Protein AF-A0AAE4AKQ4-F1 (afdb_monomer_lite)

Foldseek 3Di:
DDPVVVVVVVVVVVVCVVVVVVCVVVVDDPVVVVVVVVVVVVVLVVVCVVDVDPPSVVVVVVVVVVVVVVVVVVVLVVVLVVVVPDPPPPAAEDDFQFAPDDQAFDDLVPDDDDDADDDALPDDVVQAQWAKFKDFQWLDQDLLPIATQKIKIFTGHSLHGHYMYIFGAQRVDARDPVSCVQQVDHNVRHVPTHHLRRRLVVVCVVRPQGAYFAAVCVRVVSNCRRSRNDPCVNVPHHYHHLLVLCVVLWFAAQDWDQDPVVRDTDTDPDGTLFPHSDLQRLCVSSVPDDCPNPNHRHVRSSSRSNSVVVSSVSNND

InterPro domains:
  IPR006054 DNA polymerase III epsilon subunit, exonuclease domain [TIGR00573] (130-224)
  IPR012337 Ribonuclease H-like superfamily [SSF53098] (130-313)
  IPR013520 Ribonuclease H-like domain [PF00929] (132-305)
  IPR013520 Ribonuclease H-like domain [SM00479] (130-317)
  IPR036397 Ribonuclease H superfamily [G3DSA:3.30.420.10] (125-316)

Structure (mmCIF, N/CA/C/O backbone):
data_AF-A0AAE4AKQ4-F1
#
_entry.id   AF-A0AAE4AKQ4-F1
#
loop_
_atom_site.group_PDB
_atom_site.id
_atom_site.type_symbol
_atom_site.label_atom_id
_atom_site.label_alt_id
_atom_site.label_comp_id
_atom_site.label_asym_id
_atom_site.label_entity_id
_atom_site.label_seq_id
_atom_site.pdbx_PDB_ins_code
_atom_site.Cartn_x
_atom_site.Cartn_y
_atom_site.Cartn_z
_atom_site.occupancy
_atom_site.B_iso_or_equiv
_atom_site.auth_seq_id
_atom_site.auth_comp_id
_atom_site.auth_asym_id
_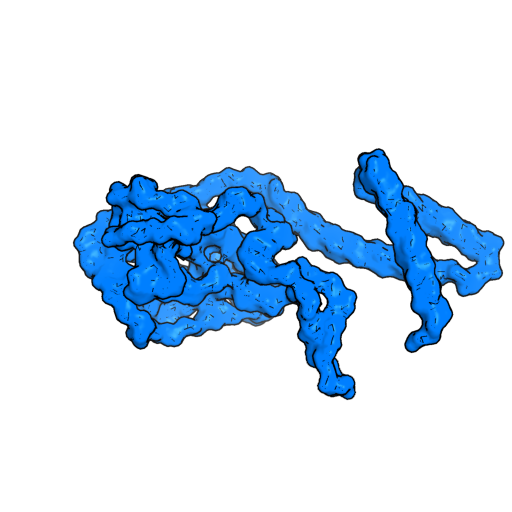atom_site.auth_atom_id
_atom_site.pdbx_PDB_model_num
ATOM 1 N N . MET A 1 1 ? 36.963 5.085 -31.137 1.00 46.88 1 MET A N 1
ATOM 2 C CA . MET A 1 1 ? 36.218 5.199 -32.415 1.00 46.88 1 MET A CA 1
ATOM 3 C C . MET A 1 1 ? 36.710 6.429 -33.165 1.00 46.88 1 MET A C 1
ATOM 5 O O . MET A 1 1 ? 36.916 7.455 -32.533 1.00 46.88 1 MET A O 1
ATOM 9 N N . THR A 1 2 ? 36.973 6.337 -34.470 1.00 42.62 2 THR A N 1
ATOM 10 C CA . THR A 1 2 ? 37.571 7.435 -35.255 1.00 42.62 2 THR A CA 1
ATOM 11 C C . THR A 1 2 ? 36.589 8.600 -35.446 1.00 42.62 2 THR A C 1
ATOM 13 O O . THR A 1 2 ? 35.390 8.376 -35.614 1.00 42.62 2 THR A O 1
ATOM 16 N N . SER A 1 3 ? 37.083 9.847 -35.444 1.00 46.03 3 SER A N 1
ATOM 17 C CA . SER A 1 3 ? 36.275 11.084 -35.564 1.00 46.03 3 SER A CA 1
ATOM 18 C C . SER A 1 3 ? 35.313 11.075 -36.761 1.00 46.03 3 SER A C 1
ATOM 20 O O . SER A 1 3 ? 34.182 11.543 -36.668 1.00 46.03 3 SER A O 1
ATOM 22 N N . ARG A 1 4 ? 35.719 10.410 -37.846 1.00 41.91 4 ARG A N 1
ATOM 23 C CA . ARG A 1 4 ? 34.935 10.179 -39.068 1.00 41.91 4 ARG A CA 1
ATOM 24 C C . ARG A 1 4 ? 33.653 9.359 -38.878 1.00 41.91 4 ARG A C 1
ATOM 26 O O . ARG A 1 4 ? 32.744 9.457 -39.700 1.00 41.91 4 ARG A O 1
ATOM 33 N N . PHE A 1 5 ? 33.587 8.506 -37.855 1.00 41.91 5 PHE A N 1
ATOM 34 C CA . PHE A 1 5 ? 32.396 7.706 -37.552 1.00 41.91 5 PHE A CA 1
ATOM 35 C C . PHE A 1 5 ? 31.361 8.529 -36.775 1.00 41.91 5 PHE A C 1
ATOM 37 O O . PHE A 1 5 ? 30.169 8.451 -37.065 1.00 41.91 5 PHE A O 1
ATOM 44 N N . LYS A 1 6 ? 31.835 9.391 -35.866 1.00 44.97 6 LYS A N 1
ATOM 45 C CA . LYS A 1 6 ? 31.004 10.316 -35.086 1.00 44.97 6 LYS A CA 1
ATOM 46 C C . LYS A 1 6 ? 30.339 11.370 -35.979 1.00 44.97 6 LYS A C 1
ATOM 48 O O . LYS A 1 6 ? 29.127 11.524 -35.925 1.00 44.97 6 LYS A O 1
ATOM 53 N N . GLU A 1 7 ? 31.086 11.964 -36.913 1.00 48.53 7 GLU A N 1
ATOM 54 C CA . GLU A 1 7 ? 30.532 12.907 -37.903 1.00 48.53 7 GLU A CA 1
ATOM 55 C C . GLU A 1 7 ? 29.444 12.282 -38.792 1.00 48.53 7 GLU A C 1
ATOM 57 O O . GLU A 1 7 ? 28.453 12.932 -39.123 1.00 48.53 7 GLU A O 1
ATOM 62 N N . LYS A 1 8 ? 29.590 11.000 -39.160 1.00 44.22 8 LYS A N 1
ATOM 63 C CA . LYS A 1 8 ? 28.566 10.280 -39.933 1.00 44.22 8 LYS A CA 1
ATOM 64 C C . LYS A 1 8 ? 27.309 9.994 -39.114 1.00 44.22 8 LYS A C 1
ATOM 66 O O . LYS A 1 8 ? 26.214 10.106 -39.660 1.00 44.22 8 LYS A O 1
ATOM 71 N N . LEU A 1 9 ? 27.452 9.637 -37.839 1.00 45.16 9 LEU A N 1
ATOM 72 C CA . LEU A 1 9 ? 26.318 9.413 -36.940 1.00 45.16 9 LEU A CA 1
ATOM 73 C C . LEU A 1 9 ? 25.566 10.714 -36.643 1.00 45.16 9 LEU A C 1
ATOM 75 O O . LEU A 1 9 ? 24.341 10.725 -36.725 1.00 45.16 9 LEU A O 1
ATOM 79 N N . ASP A 1 10 ? 26.276 11.818 -36.406 1.00 50.12 10 ASP A N 1
ATOM 80 C CA . ASP A 1 10 ? 25.663 13.131 -36.181 1.00 50.12 10 ASP A CA 1
ATOM 81 C C . ASP A 1 10 ? 24.953 13.656 -37.437 1.00 50.12 10 ASP A C 1
ATOM 83 O O . ASP A 1 10 ? 23.860 14.219 -37.347 1.00 50.12 10 ASP A O 1
ATOM 87 N N . PHE A 1 11 ? 25.512 13.408 -38.627 1.00 53.72 11 PHE A N 1
ATOM 88 C CA . PHE A 1 11 ? 24.850 13.718 -39.896 1.00 53.72 11 PHE A CA 1
ATOM 89 C C . PHE A 1 11 ? 23.553 12.917 -40.083 1.00 53.72 11 PHE A C 1
ATOM 91 O O . PHE A 1 11 ? 22.523 13.495 -40.430 1.00 53.72 11 PHE A O 1
ATOM 98 N N . ILE A 1 12 ? 23.576 11.606 -39.811 1.00 48.12 12 ILE A N 1
ATOM 99 C CA . ILE A 1 12 ? 22.386 10.744 -39.899 1.00 48.12 12 ILE A CA 1
ATOM 100 C C . ILE A 1 12 ? 21.340 11.171 -38.863 1.00 48.12 12 ILE A C 1
ATOM 102 O O . ILE A 1 12 ? 20.171 11.317 -39.209 1.00 48.12 12 ILE A O 1
ATOM 106 N N . ARG A 1 13 ? 21.751 11.455 -37.621 1.00 47.50 13 ARG A N 1
ATOM 107 C CA . ARG A 1 13 ? 20.859 11.912 -36.548 1.00 47.50 13 ARG A CA 1
ATOM 108 C C . ARG A 1 13 ? 20.178 13.233 -36.904 1.00 47.50 13 ARG A C 1
ATOM 110 O O . ARG A 1 13 ? 18.959 13.335 -36.800 1.00 47.50 13 ARG A O 1
ATOM 117 N N . ASN A 1 14 ? 20.937 14.219 -37.383 1.00 49.31 14 ASN A N 1
ATOM 118 C CA . ASN A 1 14 ? 20.398 15.524 -37.776 1.00 49.31 14 ASN A CA 1
ATOM 119 C C . ASN A 1 14 ? 19.513 15.436 -39.030 1.00 49.31 14 ASN A C 1
ATOM 121 O O . ASN A 1 14 ? 18.509 16.144 -39.120 1.00 49.31 14 ASN A O 1
ATOM 125 N N . ALA A 1 15 ? 19.834 14.542 -39.971 1.00 49.91 15 ALA A N 1
ATOM 126 C CA . ALA A 1 15 ? 18.969 14.250 -41.108 1.00 49.91 15 ALA A CA 1
ATOM 127 C C . ALA A 1 15 ? 17.649 13.612 -40.647 1.00 49.91 15 ALA A C 1
ATOM 129 O O . ALA A 1 15 ? 16.587 14.089 -41.035 1.00 49.91 15 ALA A O 1
ATOM 130 N N . CYS A 1 16 ? 17.684 12.611 -39.763 1.00 46.97 16 CYS A N 1
ATOM 131 C CA . CYS A 1 16 ? 16.478 12.012 -39.194 1.00 46.97 16 CYS A CA 1
ATOM 132 C C . CYS A 1 16 ? 15.632 13.061 -38.454 1.00 46.97 16 CYS A C 1
ATOM 134 O O . CYS A 1 16 ? 14.465 13.235 -38.781 1.00 46.97 16 CYS A O 1
ATOM 136 N N . VAL A 1 17 ? 16.201 13.863 -37.554 1.00 48.53 17 VAL A N 1
ATOM 137 C CA . VAL A 1 17 ? 15.436 14.918 -36.858 1.00 48.53 17 VAL A CA 1
ATOM 138 C C . VAL A 1 17 ? 14.771 15.891 -37.846 1.00 48.53 17 VAL A C 1
ATOM 140 O O . VAL A 1 17 ? 13.616 16.262 -37.656 1.00 48.53 17 VAL A O 1
ATOM 143 N N . LYS A 1 18 ? 15.444 16.248 -38.948 1.00 47.22 18 LYS A N 1
ATOM 144 C CA . LYS A 1 18 ? 14.893 17.134 -39.987 1.00 47.22 18 LYS A CA 1
ATOM 145 C C . LYS A 1 18 ? 13.796 16.474 -40.839 1.00 47.22 18 LYS A C 1
ATOM 147 O O . LYS A 1 18 ? 12.822 17.142 -41.174 1.00 47.22 18 LYS A O 1
ATOM 152 N N . TYR A 1 19 ? 13.923 15.188 -41.171 1.00 49.53 19 TYR A N 1
ATOM 153 C CA . TYR A 1 19 ? 12.945 14.448 -41.986 1.00 49.53 19 TYR A CA 1
ATOM 154 C C . TYR A 1 19 ? 11.738 13.928 -41.190 1.00 49.53 19 TYR A C 1
ATOM 156 O O . TYR A 1 19 ? 10.689 13.689 -41.781 1.00 49.53 19 TYR A O 1
ATOM 164 N N . PHE A 1 20 ? 11.854 13.781 -39.867 1.00 50.22 20 PHE A N 1
ATOM 165 C CA . PHE A 1 20 ? 10.773 13.305 -38.996 1.00 50.22 20 PHE A CA 1
ATOM 166 C C . PHE A 1 20 ? 9.931 14.432 -38.374 1.00 50.22 20 PHE A C 1
ATOM 168 O O . PHE A 1 20 ? 8.829 14.162 -37.904 1.00 50.22 20 PHE A O 1
ATOM 175 N N . LYS A 1 21 ? 10.389 15.693 -38.414 1.00 48.12 21 LYS A N 1
ATOM 176 C CA . LYS A 1 21 ? 9.618 16.835 -37.891 1.00 48.12 21 LYS A CA 1
ATOM 177 C C . LYS A 1 21 ? 8.428 17.214 -38.788 1.00 48.12 21 LYS A C 1
ATOM 179 O O . LYS A 1 21 ? 7.326 17.422 -38.298 1.00 48.12 21 LYS A O 1
ATOM 184 N N . ALA A 1 22 ? 8.620 17.200 -40.109 1.00 46.66 22 ALA A N 1
ATOM 185 C CA . ALA A 1 22 ? 7.595 17.601 -41.079 1.00 46.66 22 ALA A CA 1
ATOM 186 C C . ALA A 1 22 ? 6.365 16.657 -41.185 1.00 46.66 22 ALA A C 1
ATOM 188 O O . ALA A 1 22 ? 5.257 17.164 -41.336 1.00 46.66 22 ALA A O 1
ATOM 189 N N . PRO A 1 23 ? 6.485 15.314 -41.092 1.00 48.34 23 PRO A N 1
ATOM 190 C CA . PRO A 1 23 ? 5.330 14.410 -41.188 1.00 48.34 23 PRO A CA 1
ATOM 191 C C . PRO A 1 23 ? 4.422 14.427 -39.952 1.00 48.34 23 PRO A C 1
ATOM 193 O O . PRO A 1 23 ? 3.213 14.244 -40.078 1.00 48.34 23 PRO A O 1
ATOM 196 N N . ILE A 1 24 ? 5.006 14.646 -38.768 1.00 49.16 24 ILE A N 1
ATOM 197 C CA . ILE A 1 24 ? 4.281 14.717 -37.491 1.00 49.16 24 ILE A CA 1
ATOM 198 C C . ILE A 1 24 ? 3.483 16.026 -37.416 1.00 49.16 24 ILE A C 1
ATOM 200 O O . ILE A 1 24 ? 2.311 16.009 -37.050 1.00 49.16 24 ILE A O 1
ATOM 204 N N . GLU A 1 25 ? 4.072 17.142 -37.857 1.00 47.91 25 GLU A N 1
ATOM 205 C CA . GLU A 1 25 ? 3.381 18.436 -37.978 1.00 47.91 25 GLU A CA 1
ATOM 206 C C . GLU A 1 25 ? 2.292 18.430 -39.078 1.00 47.91 25 GLU A C 1
ATOM 208 O O . GLU A 1 25 ? 1.359 19.227 -39.025 1.00 47.91 25 GLU A O 1
ATOM 213 N N . ALA A 1 26 ? 2.356 17.494 -40.036 1.00 50.22 26 ALA A N 1
ATOM 214 C CA . ALA A 1 26 ? 1.380 17.321 -41.119 1.00 50.22 26 ALA A CA 1
ATOM 215 C C . ALA A 1 26 ? 0.218 16.349 -40.798 1.00 50.22 26 ALA A C 1
ATOM 217 O O . ALA A 1 26 ? -0.585 16.050 -41.683 1.00 50.22 26 ALA A O 1
ATOM 218 N N . GLY A 1 27 ? 0.116 15.835 -39.565 1.00 53.94 27 GLY A N 1
ATOM 219 C CA . GLY A 1 27 ? -1.011 14.997 -39.124 1.00 53.94 27 GLY A CA 1
ATOM 220 C C . GLY A 1 27 ? -1.048 13.579 -39.711 1.00 53.94 27 GLY A C 1
ATOM 221 O O . GLY A 1 27 ? -2.097 12.933 -39.700 1.00 53.94 27 GLY A O 1
ATOM 222 N N . LEU A 1 28 ? 0.075 13.076 -40.235 1.00 59.78 28 LEU A N 1
ATOM 223 C CA . LEU A 1 28 ? 0.156 11.723 -40.789 1.00 59.78 28 LEU A CA 1
ATOM 224 C C . LEU A 1 28 ? 0.119 10.670 -39.676 1.00 59.78 28 LEU A C 1
ATOM 226 O O . LEU A 1 28 ? 0.841 10.750 -38.682 1.00 59.78 28 LEU A O 1
ATOM 230 N N . SER A 1 29 ? -0.691 9.632 -39.875 1.00 60.09 29 SER A N 1
ATOM 231 C CA . SER A 1 29 ? -0.744 8.491 -38.962 1.00 60.09 29 SER A CA 1
ATOM 232 C C . SER A 1 29 ? 0.568 7.697 -38.981 1.00 60.09 29 SER A C 1
ATOM 234 O O . SER A 1 29 ? 1.271 7.625 -39.994 1.00 60.09 29 SER A O 1
ATOM 236 N N . ILE A 1 30 ? 0.866 7.015 -37.873 1.00 52.88 30 ILE A N 1
ATOM 237 C CA . ILE A 1 30 ? 2.051 6.151 -37.726 1.00 52.88 30 ILE A CA 1
ATOM 238 C C . ILE A 1 30 ? 2.186 5.136 -38.875 1.00 52.88 30 ILE A C 1
ATOM 240 O O . ILE A 1 30 ? 3.293 4.867 -39.338 1.00 52.88 30 ILE A O 1
ATOM 244 N N . TRP A 1 31 ? 1.071 4.621 -39.397 1.00 49.22 31 TRP A N 1
ATOM 245 C CA . TRP A 1 31 ? 1.061 3.671 -40.512 1.00 49.22 31 TRP A CA 1
ATOM 246 C C . TRP A 1 31 ? 1.489 4.296 -41.843 1.00 49.22 31 TRP A C 1
ATOM 248 O O . TRP A 1 31 ? 2.169 3.644 -42.638 1.00 49.22 31 TRP A O 1
ATOM 258 N N . GLN A 1 32 ? 1.156 5.567 -42.074 1.00 56.59 32 GLN A N 1
ATOM 259 C CA . GLN A 1 32 ? 1.600 6.304 -43.259 1.00 56.59 32 GLN A CA 1
ATOM 260 C C . GLN A 1 32 ? 3.098 6.609 -43.180 1.00 56.59 32 GLN A C 1
ATOM 262 O O . GLN A 1 32 ? 3.811 6.417 -44.163 1.00 56.59 32 GLN A O 1
ATOM 267 N N . ILE A 1 33 ? 3.598 6.981 -41.998 1.00 61.12 33 ILE A N 1
ATOM 268 C CA . ILE A 1 33 ? 5.031 7.215 -41.768 1.00 61.12 33 ILE A CA 1
ATOM 269 C C . ILE A 1 33 ? 5.829 5.921 -41.992 1.00 61.12 33 ILE A C 1
ATOM 271 O O . ILE A 1 33 ? 6.822 5.925 -42.718 1.00 61.12 33 ILE A O 1
ATOM 275 N N . LEU A 1 34 ? 5.367 4.793 -41.446 1.00 58.94 34 LEU A N 1
ATOM 276 C CA . LEU A 1 34 ? 6.005 3.487 -41.646 1.00 58.94 34 LEU A CA 1
ATOM 277 C C . LEU A 1 34 ? 5.978 3.034 -43.114 1.00 58.94 34 LEU A C 1
ATOM 279 O O . LEU A 1 34 ? 6.961 2.472 -43.593 1.00 58.94 34 LEU A O 1
ATOM 283 N N . SER A 1 35 ? 4.897 3.322 -43.845 1.00 62.09 35 SER A N 1
ATOM 284 C CA . SER A 1 35 ? 4.785 3.002 -45.276 1.00 62.09 35 SER A CA 1
ATOM 285 C C . SER A 1 35 ? 5.757 3.824 -46.127 1.00 62.09 35 SER A C 1
ATOM 287 O O . SER A 1 35 ? 6.401 3.280 -47.021 1.00 62.09 35 SER A O 1
ATOM 289 N N . ILE A 1 36 ? 5.929 5.114 -45.814 1.00 65.25 36 ILE A N 1
ATOM 290 C CA . ILE A 1 36 ? 6.908 5.988 -46.478 1.00 65.25 36 ILE A CA 1
ATOM 291 C C . ILE A 1 36 ? 8.336 5.509 -46.194 1.00 65.25 36 ILE A C 1
ATOM 293 O O . ILE A 1 36 ? 9.148 5.416 -47.112 1.00 65.25 36 ILE A O 1
ATOM 297 N N . LEU A 1 37 ? 8.643 5.146 -44.945 1.00 68.06 37 LEU A N 1
ATOM 298 C CA . LEU A 1 37 ? 9.959 4.620 -44.570 1.00 68.06 37 LEU A CA 1
ATOM 299 C C . LEU A 1 37 ? 10.270 3.291 -45.268 1.00 68.06 37 LEU A C 1
ATOM 301 O O . LEU A 1 37 ? 11.397 3.085 -45.716 1.00 68.06 37 LEU A O 1
ATOM 305 N N . PHE A 1 38 ? 9.276 2.414 -45.415 1.00 66.62 38 PHE A N 1
ATOM 306 C CA . PHE A 1 38 ? 9.416 1.170 -46.169 1.00 66.62 38 PHE A CA 1
ATOM 307 C C . PHE A 1 38 ? 9.646 1.429 -47.666 1.00 66.62 38 PHE A C 1
ATOM 309 O O . PHE A 1 38 ? 10.512 0.804 -48.281 1.00 66.62 38 PHE A O 1
ATOM 316 N N . LEU A 1 39 ? 8.938 2.399 -48.253 1.00 63.34 39 LEU A N 1
ATOM 317 C CA . LEU A 1 39 ? 9.131 2.798 -49.649 1.00 63.34 39 LEU A CA 1
ATOM 318 C C . LEU A 1 39 ? 10.533 3.388 -49.886 1.00 63.34 39 LEU A C 1
ATOM 320 O O . LEU A 1 39 ? 11.200 3.056 -50.860 1.00 63.34 39 LEU A O 1
ATOM 324 N N . LEU A 1 40 ? 11.024 4.218 -48.963 1.00 67.00 40 LEU A N 1
ATOM 325 C CA . LEU A 1 40 ? 12.372 4.788 -49.034 1.00 67.00 40 LEU A CA 1
ATOM 326 C C . LEU A 1 40 ? 13.460 3.721 -48.850 1.00 67.00 40 LEU A C 1
ATOM 328 O O . LEU A 1 40 ? 14.472 3.752 -49.549 1.00 67.00 40 LEU A O 1
ATOM 332 N N . ALA A 1 41 ? 13.246 2.749 -47.958 1.00 61.34 41 ALA A N 1
ATOM 333 C CA . ALA A 1 41 ? 14.162 1.627 -47.764 1.00 61.34 41 ALA A CA 1
ATOM 334 C C . ALA A 1 41 ? 14.223 0.713 -49.000 1.00 61.34 41 ALA A C 1
ATOM 336 O O . ALA A 1 41 ? 15.308 0.292 -49.403 1.00 61.34 41 ALA A O 1
ATOM 337 N N . THR A 1 42 ? 13.080 0.448 -49.638 1.00 62.12 42 THR A N 1
ATOM 338 C CA . THR A 1 42 ? 13.012 -0.357 -50.869 1.00 62.12 42 THR A CA 1
ATOM 339 C C . THR A 1 42 ? 13.627 0.374 -52.063 1.00 62.12 42 THR A C 1
ATOM 341 O O . THR A 1 42 ? 14.434 -0.221 -52.773 1.00 62.12 42 THR A O 1
ATOM 344 N N . LEU A 1 43 ? 13.371 1.675 -52.234 1.00 58.06 43 LEU A N 1
ATOM 345 C CA . LEU A 1 43 ? 14.042 2.512 -53.239 1.00 58.06 43 LEU A CA 1
ATOM 346 C C . LEU A 1 43 ? 15.562 2.570 -53.021 1.00 58.06 43 LEU A C 1
ATOM 348 O O . LEU A 1 43 ? 16.327 2.437 -53.973 1.00 58.06 43 LEU A O 1
ATOM 352 N N . SER A 1 44 ? 16.016 2.694 -51.769 1.00 60.28 44 SER A N 1
ATOM 353 C CA . SER A 1 44 ? 17.443 2.645 -51.428 1.00 60.28 44 SER A CA 1
ATOM 354 C C . SER A 1 44 ? 18.075 1.291 -51.759 1.00 60.28 44 SER A C 1
ATOM 356 O O . SER A 1 44 ? 19.226 1.257 -52.192 1.00 60.28 44 SER A O 1
ATOM 358 N N . ALA A 1 45 ? 17.358 0.184 -51.548 1.00 54.56 45 ALA A N 1
ATOM 359 C CA . ALA A 1 45 ? 17.834 -1.161 -51.866 1.00 54.56 45 ALA A CA 1
ATOM 360 C C . ALA A 1 45 ? 17.896 -1.411 -53.383 1.00 54.56 45 ALA A C 1
ATOM 362 O O . ALA A 1 45 ? 18.857 -2.007 -53.862 1.00 54.56 45 ALA A O 1
ATOM 363 N N . ILE A 1 46 ? 16.926 -0.896 -54.146 1.00 56.69 46 ILE A N 1
ATOM 364 C CA . ILE A 1 46 ? 16.931 -0.946 -55.617 1.00 56.69 46 ILE A CA 1
ATOM 365 C C . ILE A 1 46 ? 18.115 -0.141 -56.169 1.00 56.69 46 ILE A C 1
ATOM 367 O O . ILE A 1 46 ? 18.874 -0.659 -56.986 1.00 56.69 46 ILE A O 1
ATOM 371 N N . CYS A 1 47 ? 18.346 1.075 -55.661 1.00 49.69 47 CYS A N 1
ATOM 372 C CA . CYS A 1 47 ? 19.513 1.882 -56.031 1.00 49.69 47 CYS A CA 1
ATOM 373 C C . CYS A 1 47 ? 20.840 1.175 -55.702 1.00 49.69 47 CYS A C 1
ATOM 375 O O . CYS A 1 47 ? 21.777 1.244 -56.498 1.00 49.69 47 CYS A O 1
ATOM 377 N N . ALA A 1 48 ? 20.910 0.457 -54.573 1.00 52.06 48 ALA A N 1
ATOM 378 C CA . ALA A 1 48 ? 22.081 -0.332 -54.182 1.00 52.06 48 ALA A CA 1
ATOM 379 C C . ALA A 1 48 ? 22.377 -1.497 -55.128 1.00 52.06 48 ALA A C 1
ATOM 381 O O . ALA A 1 48 ? 23.535 -1.846 -55.326 1.00 52.06 48 ALA A O 1
ATOM 382 N N . TRP A 1 49 ? 21.334 -2.094 -55.706 1.00 46.03 49 TRP A N 1
ATOM 383 C CA . TRP A 1 49 ? 21.463 -3.212 -56.635 1.00 46.03 49 TRP A CA 1
ATOM 384 C C . TRP A 1 49 ? 21.900 -2.756 -58.035 1.00 46.03 49 TRP A C 1
ATOM 386 O O . TRP A 1 49 ? 22.572 -3.493 -58.748 1.00 46.03 49 TRP A O 1
ATOM 396 N N . THR A 1 50 ? 21.569 -1.517 -58.412 1.00 50.84 50 THR A N 1
ATOM 397 C CA . THR A 1 50 ? 21.950 -0.926 -59.708 1.00 50.84 50 THR A CA 1
ATOM 398 C C . THR A 1 50 ? 23.320 -0.242 -59.724 1.00 50.84 50 THR A C 1
ATOM 400 O O . THR A 1 50 ? 23.886 -0.055 -60.797 1.00 50.84 50 THR A O 1
ATOM 403 N N . PHE A 1 51 ? 23.867 0.135 -58.564 1.00 47.56 51 PHE A N 1
ATOM 404 C CA . PHE A 1 51 ? 25.165 0.804 -58.449 1.00 47.56 51 PHE A CA 1
ATOM 405 C C . PHE A 1 51 ? 26.061 0.038 -57.481 1.00 47.56 51 PHE A C 1
ATOM 407 O O . PHE A 1 51 ? 25.954 0.197 -56.265 1.00 47.56 51 PHE A O 1
ATOM 414 N N . ASP A 1 52 ? 26.971 -0.759 -58.038 1.00 49.94 52 ASP A N 1
ATOM 415 C CA . ASP A 1 52 ? 27.978 -1.522 -57.304 1.00 49.94 52 ASP A CA 1
ATOM 416 C C . ASP A 1 52 ? 28.866 -0.576 -56.479 1.00 49.94 52 ASP A C 1
ATOM 418 O O . ASP A 1 52 ? 29.813 0.045 -56.966 1.00 49.94 52 ASP A O 1
ATOM 422 N N . SER A 1 53 ? 28.477 -0.337 -55.227 1.00 46.12 53 SER A N 1
ATOM 423 C CA . SER A 1 53 ? 29.202 0.562 -54.342 1.00 46.12 53 SER A CA 1
ATOM 424 C C . SER A 1 53 ? 28.958 0.233 -52.870 1.00 46.12 53 SER A C 1
ATOM 426 O O . SER A 1 53 ? 27.850 0.288 -52.339 1.00 46.12 53 SER A O 1
ATOM 428 N N . LEU A 1 54 ? 30.072 -0.054 -52.193 1.00 47.06 54 LEU A N 1
ATOM 429 C CA . LEU A 1 54 ? 30.279 -0.409 -50.782 1.00 47.06 54 LEU A CA 1
ATOM 430 C C . LEU A 1 54 ? 29.723 0.583 -49.719 1.00 47.06 54 LEU A C 1
ATOM 432 O O . LEU A 1 54 ? 30.207 0.614 -48.587 1.00 47.06 54 LEU A O 1
ATOM 436 N N . ARG A 1 55 ? 28.744 1.442 -50.028 1.00 49.91 55 ARG A N 1
ATOM 437 C CA . ARG A 1 55 ? 28.327 2.561 -49.156 1.00 49.91 55 ARG A CA 1
ATOM 438 C C . ARG A 1 55 ? 26.915 2.477 -48.567 1.00 49.91 55 ARG A C 1
ATOM 440 O O . ARG A 1 55 ? 26.568 3.371 -47.799 1.00 49.91 55 ARG A O 1
ATOM 447 N N . ILE A 1 56 ? 26.134 1.428 -48.844 1.00 47.25 56 ILE A N 1
ATOM 448 C CA . ILE A 1 56 ? 24.709 1.362 -48.435 1.00 47.25 56 ILE A CA 1
ATOM 449 C C . ILE A 1 56 ? 24.453 0.467 -47.203 1.00 47.25 56 ILE A C 1
ATOM 451 O O . ILE A 1 56 ? 23.495 0.700 -46.467 1.00 47.25 56 ILE A O 1
ATOM 455 N N . ALA A 1 57 ? 25.386 -0.430 -46.857 1.00 46.16 57 ALA A N 1
ATOM 456 C CA . ALA A 1 57 ? 25.336 -1.244 -45.635 1.00 46.16 57 ALA A CA 1
ATOM 457 C C . ALA A 1 57 ? 25.023 -0.483 -44.313 1.00 46.16 57 ALA A C 1
ATOM 459 O O . ALA A 1 57 ? 24.252 -1.018 -43.508 1.00 46.16 57 ALA A O 1
ATOM 460 N N . PRO A 1 58 ? 25.534 0.746 -44.051 1.00 52.31 58 PRO A N 1
ATOM 461 C CA . PRO A 1 58 ? 25.272 1.426 -42.778 1.00 52.31 58 PRO A CA 1
ATOM 462 C C . PRO A 1 58 ? 23.839 1.960 -42.640 1.00 52.31 58 PRO A C 1
ATOM 464 O O . PRO A 1 58 ? 23.361 2.104 -41.519 1.00 52.31 58 PRO A O 1
ATOM 467 N N . ILE A 1 59 ? 23.134 2.223 -43.746 1.00 50.56 59 ILE A N 1
ATOM 468 C CA . ILE A 1 59 ? 21.760 2.752 -43.709 1.00 50.56 59 ILE A CA 1
ATOM 469 C C . ILE A 1 59 ? 20.780 1.630 -43.367 1.00 50.56 59 ILE A C 1
ATOM 471 O O . ILE A 1 59 ? 19.928 1.801 -42.503 1.00 50.56 59 ILE A O 1
ATOM 475 N N . SER A 1 60 ? 20.948 0.452 -43.967 1.00 50.56 60 SER A N 1
ATOM 476 C CA . SER A 1 60 ? 20.160 -0.742 -43.642 1.00 50.56 60 SER A CA 1
ATOM 477 C C . SER A 1 60 ? 20.330 -1.184 -42.185 1.00 50.56 60 SER A C 1
ATOM 479 O O . SER A 1 60 ? 19.345 -1.561 -41.555 1.00 50.56 60 SER A O 1
ATOM 481 N N . LEU A 1 61 ? 21.538 -1.076 -41.617 1.00 50.62 61 LEU A N 1
ATOM 482 C CA . LEU A 1 61 ? 21.777 -1.372 -40.200 1.00 50.62 61 LEU A CA 1
ATOM 483 C C . LEU A 1 61 ? 21.167 -0.303 -39.280 1.00 50.62 61 LEU A C 1
ATOM 485 O O . LEU A 1 61 ? 20.530 -0.650 -38.292 1.00 50.62 61 LEU A O 1
ATOM 489 N N . ALA A 1 62 ? 21.294 0.984 -39.621 1.00 54.47 62 ALA A N 1
ATOM 490 C CA . ALA A 1 62 ? 20.674 2.070 -38.862 1.00 54.47 62 ALA A CA 1
ATOM 491 C C . ALA A 1 62 ? 19.137 1.991 -38.888 1.00 54.47 62 ALA A C 1
ATOM 493 O O . ALA A 1 62 ? 18.496 2.176 -37.858 1.00 54.47 62 ALA A O 1
ATOM 494 N N . ILE A 1 63 ? 18.546 1.645 -40.036 1.00 54.91 63 ILE A N 1
ATOM 495 C CA . ILE A 1 63 ? 17.108 1.392 -40.167 1.00 54.91 63 ILE A CA 1
ATOM 496 C C . ILE A 1 63 ? 16.721 0.138 -39.384 1.00 54.91 63 ILE A C 1
ATOM 498 O O . ILE A 1 63 ? 15.716 0.169 -38.693 1.00 54.91 63 ILE A O 1
ATOM 502 N N . ALA A 1 64 ? 17.507 -0.941 -39.413 1.00 51.59 64 ALA A N 1
ATOM 503 C CA . ALA A 1 64 ? 17.223 -2.137 -38.621 1.00 51.59 64 ALA A CA 1
ATOM 504 C C . ALA A 1 64 ? 17.290 -1.870 -37.108 1.00 51.59 64 ALA A C 1
ATOM 506 O O . ALA A 1 64 ? 16.427 -2.353 -36.385 1.00 51.59 64 ALA A O 1
ATOM 507 N N . ILE A 1 65 ? 18.250 -1.069 -36.634 1.00 53.50 65 ILE A N 1
ATOM 508 C CA . ILE A 1 65 ? 18.360 -0.651 -35.226 1.00 53.50 65 ILE A CA 1
ATOM 509 C C . ILE A 1 65 ? 17.197 0.270 -34.849 1.00 53.50 65 ILE A C 1
ATOM 511 O O . ILE A 1 65 ? 16.561 0.052 -33.822 1.00 53.50 65 ILE A O 1
ATOM 515 N N . ALA A 1 66 ? 16.855 1.246 -35.696 1.00 53.06 66 ALA A N 1
ATOM 516 C CA . ALA A 1 66 ? 15.709 2.124 -35.474 1.00 53.06 66 ALA A CA 1
ATOM 517 C C . ALA A 1 66 ? 14.390 1.336 -35.476 1.00 53.06 66 ALA A C 1
ATOM 519 O O . ALA A 1 66 ? 13.568 1.506 -34.583 1.00 53.06 66 ALA A O 1
ATOM 520 N N . LEU A 1 67 ? 14.202 0.413 -36.423 1.00 46.59 67 LEU A N 1
ATOM 521 C CA . LEU A 1 67 ? 13.046 -0.478 -36.483 1.00 46.59 67 LEU A CA 1
ATOM 522 C C . LEU A 1 67 ? 13.031 -1.467 -35.315 1.00 46.59 67 LEU A C 1
ATOM 524 O O . LEU A 1 67 ? 11.950 -1.787 -34.838 1.00 46.59 67 LEU A O 1
ATOM 528 N N . TRP A 1 68 ? 14.182 -1.931 -34.822 1.00 44.78 68 TRP A N 1
ATOM 529 C CA . TRP A 1 68 ? 14.278 -2.779 -33.631 1.00 44.78 68 TRP A CA 1
ATOM 530 C C . TRP A 1 68 ? 13.931 -2.002 -32.357 1.00 44.78 68 TRP A C 1
ATOM 532 O O . TRP A 1 68 ? 13.124 -2.490 -31.572 1.00 44.78 68 TRP A O 1
ATOM 542 N N . GLY A 1 69 ? 14.421 -0.769 -32.199 1.00 43.56 69 GLY A N 1
ATOM 543 C CA . GLY A 1 69 ? 14.037 0.137 -31.111 1.00 43.56 69 GLY A CA 1
ATOM 544 C C . GLY A 1 69 ? 12.546 0.487 -31.147 1.00 43.56 69 GLY A C 1
ATOM 545 O O . GLY A 1 69 ? 11.850 0.362 -30.141 1.00 43.56 69 GLY A O 1
ATOM 546 N N . ILE A 1 70 ? 12.010 0.798 -32.333 1.00 47.75 70 ILE A N 1
ATOM 547 C CA . ILE A 1 70 ? 10.576 1.039 -32.555 1.00 47.75 70 ILE A CA 1
ATOM 548 C C . ILE A 1 70 ? 9.758 -0.236 -32.297 1.00 47.75 70 ILE A C 1
ATOM 550 O O . ILE A 1 70 ? 8.681 -0.158 -31.718 1.00 47.75 70 ILE A O 1
ATOM 554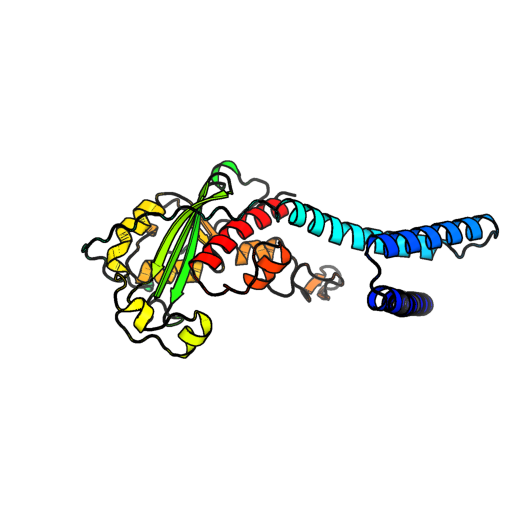 N N . LYS A 1 71 ? 10.244 -1.425 -32.678 1.00 37.00 71 LYS A N 1
ATOM 555 C CA . LYS A 1 71 ? 9.566 -2.714 -32.447 1.00 37.00 71 LYS A CA 1
ATOM 556 C C . LYS A 1 71 ? 9.622 -3.139 -30.977 1.00 37.00 71 LYS A C 1
ATOM 558 O O . LYS A 1 71 ? 8.652 -3.723 -30.509 1.00 37.00 71 LYS A O 1
ATOM 563 N N . ARG A 1 72 ? 10.694 -2.816 -30.242 1.00 44.09 72 ARG A N 1
ATOM 564 C CA . ARG A 1 72 ? 10.819 -3.028 -28.789 1.00 44.09 72 ARG A CA 1
ATOM 565 C C . ARG A 1 72 ? 9.854 -2.117 -28.025 1.00 44.09 72 ARG A C 1
ATOM 567 O O . ARG A 1 72 ? 9.075 -2.631 -27.227 1.00 44.09 72 ARG A O 1
ATOM 574 N N . LYS A 1 73 ? 9.806 -0.818 -28.361 1.00 44.28 73 LYS A N 1
ATOM 575 C CA . LYS A 1 73 ? 8.810 0.128 -27.818 1.00 44.28 73 LYS A CA 1
ATOM 576 C C . LYS A 1 73 ? 7.374 -0.282 -28.182 1.00 44.28 73 LYS A C 1
ATOM 578 O O . LYS A 1 73 ? 6.516 -0.347 -27.312 1.00 44.28 73 LYS A O 1
ATOM 583 N N . ASN A 1 74 ? 7.116 -0.682 -29.431 1.00 40.03 74 ASN A N 1
ATOM 584 C CA . ASN A 1 74 ? 5.775 -1.084 -29.880 1.00 40.03 74 ASN A CA 1
ATOM 585 C C . ASN A 1 74 ? 5.314 -2.464 -29.390 1.00 40.03 74 ASN A C 1
ATOM 587 O O . ASN A 1 74 ? 4.106 -2.682 -29.322 1.00 40.03 74 ASN A O 1
ATOM 591 N N . LYS A 1 75 ? 6.215 -3.407 -29.068 1.00 39.38 75 LYS A N 1
ATOM 592 C CA . LYS A 1 75 ? 5.825 -4.688 -28.454 1.00 39.38 75 LYS A CA 1
ATOM 593 C C . LYS A 1 75 ? 5.287 -4.452 -27.037 1.00 39.38 75 LYS A C 1
ATOM 595 O O . LYS A 1 75 ? 4.207 -4.948 -26.743 1.00 39.38 75 LYS A O 1
ATOM 600 N N . LYS A 1 76 ? 5.968 -3.609 -26.244 1.00 46.72 76 LYS A N 1
ATOM 601 C CA . LYS A 1 76 ? 5.496 -3.172 -24.917 1.00 46.72 76 LYS A CA 1
ATOM 602 C C . LYS A 1 76 ? 4.162 -2.406 -25.014 1.00 46.72 76 LYS A C 1
ATOM 604 O O . LYS A 1 76 ? 3.210 -2.761 -24.335 1.00 46.72 76 LYS A O 1
ATOM 609 N N . ILE A 1 77 ? 4.024 -1.459 -25.952 1.00 41.31 77 ILE A N 1
ATOM 610 C CA . ILE A 1 77 ? 2.771 -0.691 -26.140 1.00 41.31 77 ILE A CA 1
ATOM 611 C C . ILE A 1 77 ? 1.591 -1.572 -26.610 1.00 41.31 77 ILE A C 1
ATOM 613 O O . ILE A 1 77 ? 0.455 -1.347 -26.196 1.00 41.31 77 ILE A O 1
ATOM 617 N N . LYS A 1 78 ? 1.818 -2.583 -27.467 1.00 36.03 78 LYS A N 1
ATOM 618 C CA . LYS A 1 78 ? 0.740 -3.457 -27.977 1.00 36.03 78 LYS A CA 1
ATOM 619 C C . LYS A 1 78 ? 0.233 -4.482 -26.960 1.00 36.03 78 LYS A C 1
ATOM 621 O O . LYS A 1 78 ? -0.946 -4.819 -27.026 1.00 36.03 78 LYS A O 1
ATOM 626 N N . GLU A 1 79 ? 1.072 -4.959 -26.042 1.00 43.91 79 GLU A N 1
ATOM 627 C CA . GLU A 1 79 ? 0.616 -5.806 -24.927 1.00 43.91 79 GLU A CA 1
ATOM 628 C C . GLU A 1 79 ? -0.201 -4.986 -23.908 1.00 43.91 79 GLU A C 1
ATOM 630 O O . GLU A 1 79 ? -1.247 -5.458 -23.466 1.00 43.91 79 GLU A O 1
ATOM 635 N N . CYS A 1 80 ? 0.160 -3.719 -23.654 1.00 41.16 80 CYS A N 1
ATOM 636 C CA . CYS A 1 80 ? -0.636 -2.805 -22.819 1.00 41.16 80 CYS A CA 1
ATOM 637 C C . CYS A 1 80 ? -1.980 -2.407 -23.468 1.00 41.16 80 CYS A C 1
ATOM 639 O O . CYS A 1 80 ? -3.016 -2.366 -22.804 1.00 41.16 80 CYS A O 1
ATOM 641 N N . ALA A 1 81 ? -2.010 -2.176 -24.786 1.00 35.44 81 ALA A N 1
ATOM 642 C CA . ALA A 1 81 ? -3.233 -1.789 -25.502 1.00 35.44 81 ALA A CA 1
ATOM 643 C C . ALA A 1 81 ? -4.292 -2.909 -25.578 1.00 35.44 81 ALA A C 1
ATOM 645 O O . ALA A 1 81 ? -5.479 -2.618 -25.706 1.00 35.44 81 ALA A O 1
ATOM 646 N N . GLY A 1 82 ? -3.888 -4.182 -25.472 1.00 30.94 82 GLY A N 1
ATOM 647 C CA . GLY A 1 82 ? -4.805 -5.329 -25.444 1.00 30.94 82 GLY A CA 1
ATOM 648 C C . GLY A 1 82 ? -5.625 -5.457 -24.154 1.00 30.94 82 GLY A C 1
ATOM 649 O O . GLY A 1 82 ? -6.578 -6.233 -24.121 1.00 30.94 82 GLY A O 1
ATOM 650 N N . ILE A 1 83 ? -5.280 -4.695 -23.110 1.00 43.41 83 ILE A N 1
ATOM 651 C CA . ILE A 1 83 ? -5.951 -4.701 -21.799 1.00 43.41 83 ILE A CA 1
ATOM 652 C C . ILE A 1 83 ? -6.818 -3.440 -21.613 1.00 43.41 83 ILE A C 1
ATOM 654 O O . ILE A 1 83 ? -7.814 -3.471 -20.894 1.00 43.41 83 ILE A O 1
ATOM 658 N N . ALA A 1 84 ? -6.534 -2.359 -22.346 1.00 34.47 84 ALA A N 1
ATOM 659 C CA . ALA A 1 84 ? -7.199 -1.055 -22.220 1.00 34.47 84 ALA A CA 1
ATOM 660 C C . ALA A 1 84 ? -8.658 -0.988 -22.739 1.00 34.47 84 ALA A C 1
ATOM 662 O O . ALA A 1 84 ? -9.207 0.096 -22.930 1.00 34.47 84 ALA A O 1
ATOM 663 N N . SER A 1 85 ? -9.316 -2.125 -22.977 1.00 34.94 85 SER A N 1
ATOM 664 C CA . SER A 1 85 ? -10.735 -2.167 -23.355 1.00 34.94 85 SER A CA 1
ATOM 665 C C . SER A 1 85 ? -11.490 -3.332 -22.708 1.00 34.94 85 SER A C 1
ATOM 667 O O . SER A 1 85 ? -12.413 -3.894 -23.289 1.00 34.94 85 SER A O 1
ATOM 669 N N . SER A 1 86 ? -11.131 -3.705 -21.478 1.00 34.91 86 SER A N 1
ATOM 670 C CA . SER A 1 86 ? -12.129 -4.285 -20.581 1.00 34.91 86 SER A CA 1
ATOM 671 C C . SER A 1 86 ? -12.758 -3.138 -19.808 1.00 34.91 86 SER A C 1
ATOM 673 O O . SER A 1 86 ? -12.075 -2.464 -19.041 1.00 34.91 86 SER A O 1
ATOM 675 N N . THR A 1 87 ? -14.039 -2.895 -20.064 1.00 32.72 87 THR A N 1
ATOM 676 C CA . THR A 1 87 ? -14.957 -2.103 -19.243 1.00 32.72 87 THR A CA 1
ATOM 677 C C . THR A 1 87 ? -14.489 -2.065 -17.787 1.00 32.72 87 THR A C 1
ATOM 679 O O . THR A 1 87 ? -14.315 -3.131 -17.200 1.00 32.72 87 THR A O 1
ATOM 682 N N . LEU A 1 88 ? -14.267 -0.869 -17.224 1.00 41.00 88 LEU A N 1
ATOM 683 C CA . LEU A 1 88 ? -14.095 -0.656 -15.783 1.00 41.00 88 LEU A CA 1
ATOM 684 C C . LEU A 1 88 ? -15.350 -1.191 -15.079 1.00 41.00 88 LEU A C 1
ATOM 686 O O . LEU A 1 88 ? -16.298 -0.458 -14.811 1.00 41.00 88 LEU A O 1
ATOM 690 N N . THR A 1 89 ? -15.410 -2.499 -14.854 1.00 46.53 89 THR A N 1
ATOM 691 C CA . THR A 1 89 ? -16.330 -3.099 -13.904 1.00 46.53 89 THR A CA 1
ATOM 692 C C . THR A 1 89 ? -15.913 -2.546 -12.559 1.00 46.53 89 THR A C 1
ATOM 694 O O . THR A 1 89 ? -14.820 -2.857 -12.094 1.00 46.53 89 THR A O 1
ATOM 697 N N . GLN A 1 90 ? -16.746 -1.672 -11.992 1.00 68.00 90 GLN A N 1
ATOM 698 C CA . GLN A 1 90 ? -16.573 -1.196 -10.626 1.00 68.00 90 GLN A CA 1
ATOM 699 C C . GLN A 1 90 ? -16.367 -2.416 -9.730 1.00 68.00 90 GLN A C 1
ATOM 701 O O . GLN A 1 90 ? -17.198 -3.330 -9.720 1.00 68.00 90 GLN A O 1
ATOM 706 N N . THR A 1 91 ? -15.226 -2.457 -9.048 1.00 82.00 91 THR A N 1
ATOM 707 C CA . THR A 1 91 ? -14.928 -3.505 -8.078 1.00 82.00 91 THR A CA 1
ATOM 708 C C . THR A 1 91 ? -16.013 -3.460 -7.003 1.00 82.00 91 THR A C 1
ATOM 710 O O . THR A 1 91 ? -16.267 -2.386 -6.458 1.00 82.00 91 THR A O 1
ATOM 713 N N . PRO A 1 92 ? -16.700 -4.575 -6.709 1.00 89.50 92 PRO A N 1
ATOM 714 C CA . PRO A 1 92 ? -17.744 -4.575 -5.695 1.00 89.50 92 PRO A CA 1
ATOM 715 C C . PRO A 1 92 ? -17.198 -4.129 -4.333 1.00 89.50 92 PRO A C 1
ATOM 717 O O . PRO A 1 92 ? -16.175 -4.646 -3.879 1.00 89.50 92 PRO A O 1
ATOM 720 N N . SER A 1 93 ? -17.895 -3.208 -3.669 1.00 90.75 93 SER A N 1
ATOM 721 C CA . SER A 1 93 ? -17.532 -2.759 -2.323 1.00 90.75 93 SER A CA 1
ATOM 722 C C . SER A 1 93 ? -17.936 -3.791 -1.258 1.00 90.75 93 SER A C 1
ATOM 724 O O . SER A 1 93 ? -19.012 -4.387 -1.319 1.00 90.75 93 SER A O 1
ATOM 726 N N . GLU A 1 94 ? -17.065 -4.019 -0.280 1.00 93.12 94 GLU A N 1
ATOM 727 C CA . GLU A 1 94 ? -17.338 -4.732 0.966 1.00 93.12 94 GLU A CA 1
ATOM 728 C C . GLU A 1 94 ? -18.108 -3.827 1.921 1.00 93.12 94 GLU A C 1
ATOM 730 O O . GLU A 1 94 ? -17.781 -2.653 2.088 1.00 93.12 94 GLU A O 1
ATOM 735 N N . GLU A 1 95 ? -19.123 -4.389 2.572 1.00 90.00 95 GLU A N 1
ATOM 736 C CA . GLU A 1 95 ? -19.851 -3.675 3.610 1.00 90.00 95 GLU A CA 1
ATOM 737 C C . GLU A 1 95 ? -18.989 -3.581 4.875 1.00 90.00 95 GLU A C 1
ATOM 739 O O . GLU A 1 95 ? -18.530 -4.587 5.422 1.00 90.00 95 GLU A O 1
ATOM 744 N N . LEU A 1 96 ? -18.763 -2.353 5.337 1.00 90.31 96 LEU A N 1
ATOM 745 C CA . LEU A 1 96 ? -17.949 -2.078 6.511 1.00 90.31 96 LEU A CA 1
ATOM 746 C C . LEU A 1 96 ? -18.706 -2.464 7.788 1.00 90.31 96 LEU A C 1
ATOM 748 O O . LEU A 1 96 ? -19.752 -1.892 8.102 1.00 90.31 96 LEU A O 1
ATOM 752 N N . LYS A 1 97 ? -18.151 -3.391 8.572 1.00 92.38 97 LYS A N 1
ATOM 753 C CA . LYS A 1 97 ? -18.688 -3.723 9.898 1.00 92.38 97 LYS A CA 1
ATOM 754 C C . LYS A 1 97 ? -18.054 -2.810 10.942 1.00 92.38 97 LYS A C 1
ATOM 756 O O . LYS A 1 97 ? -16.893 -2.988 11.299 1.00 92.38 97 LYS A O 1
ATOM 761 N N . ILE A 1 98 ? -18.818 -1.840 11.434 1.00 90.44 98 ILE A N 1
ATOM 762 C CA . ILE A 1 98 ? -18.366 -0.928 12.490 1.00 90.44 98 ILE A CA 1
ATOM 763 C C . ILE A 1 98 ? -18.539 -1.618 13.847 1.00 90.44 98 ILE A C 1
ATOM 765 O O . ILE A 1 98 ? -19.656 -1.964 14.236 1.00 90.44 98 ILE A O 1
ATOM 769 N N . ASN A 1 99 ? -17.436 -1.800 14.570 1.00 86.50 99 ASN A N 1
ATOM 770 C CA . ASN A 1 99 ? -17.418 -2.315 15.936 1.00 86.50 99 ASN A CA 1
ATOM 771 C C . ASN A 1 99 ? -17.005 -1.206 16.922 1.00 86.50 99 ASN A C 1
ATOM 773 O O . ASN A 1 99 ? -16.209 -0.332 16.602 1.00 86.50 99 ASN A O 1
ATOM 777 N N . ASN A 1 100 ? -17.517 -1.250 18.149 1.00 80.38 100 ASN A N 1
ATOM 778 C CA . ASN A 1 100 ? -17.074 -0.382 19.247 1.00 80.38 100 ASN A CA 1
ATOM 779 C C . ASN A 1 100 ? -16.038 -1.078 20.148 1.00 80.38 100 ASN A C 1
ATOM 781 O O . ASN A 1 100 ? -15.845 -0.679 21.298 1.00 80.38 100 ASN A O 1
ATOM 785 N N . ALA A 1 101 ? -15.401 -2.145 19.655 1.00 81.12 101 ALA A N 1
ATOM 786 C CA . ALA A 1 101 ? -14.278 -2.776 20.327 1.00 81.12 101 ALA A CA 1
ATOM 787 C C . ALA A 1 101 ? -13.108 -1.792 20.447 1.00 81.12 101 ALA A C 1
ATOM 789 O O . ALA A 1 101 ? -12.846 -0.983 19.558 1.00 81.12 101 ALA A O 1
ATOM 790 N N . SER A 1 102 ? -12.412 -1.850 21.581 1.00 80.88 102 SER A N 1
ATOM 791 C CA . SER A 1 102 ? -11.257 -0.992 21.823 1.00 80.88 102 SER A CA 1
ATOM 792 C C . SER A 1 102 ? -10.016 -1.613 21.190 1.00 80.88 102 SER A C 1
ATOM 794 O O . SER A 1 102 ? -9.543 -2.652 21.649 1.00 80.88 102 SER A O 1
ATOM 796 N N . HIS A 1 103 ? -9.473 -0.947 20.172 1.00 88.56 103 HIS A N 1
ATOM 797 C CA . HIS A 1 103 ? -8.172 -1.262 19.584 1.00 88.56 103 HIS A CA 1
ATOM 798 C C . HIS A 1 103 ? -7.206 -0.119 19.905 1.00 88.56 103 HIS A C 1
ATOM 800 O O . HIS A 1 103 ? -7.125 0.854 19.151 1.00 88.56 103 HIS A O 1
ATOM 806 N N . PRO A 1 104 ? -6.504 -0.172 21.053 1.00 91.06 104 PRO A N 1
ATOM 807 C CA . PRO A 1 104 ? -5.605 0.899 21.434 1.00 91.06 104 PRO A CA 1
ATOM 808 C C . PRO A 1 104 ? -4.466 1.025 20.424 1.00 91.06 104 PRO A C 1
ATOM 810 O O . PRO A 1 104 ? -3.998 0.053 19.831 1.00 91.06 104 PRO A O 1
ATOM 813 N N . ARG A 1 105 ? -3.975 2.253 20.269 1.00 93.94 105 ARG A N 1
ATOM 814 C CA . ARG A 1 105 ? -2.795 2.524 19.449 1.00 93.94 105 ARG A CA 1
ATOM 815 C C . ARG A 1 105 ? -1.582 1.769 19.985 1.00 93.94 105 ARG A C 1
ATOM 817 O O . ARG A 1 105 ? -1.319 1.790 21.186 1.00 93.94 105 ARG A O 1
ATOM 824 N N . LEU A 1 106 ? -0.816 1.179 19.074 1.00 95.50 106 LEU A N 1
ATOM 825 C CA . LEU A 1 106 ? 0.409 0.443 19.385 1.00 95.50 106 LEU A CA 1
ATOM 826 C C . LEU A 1 106 ? 1.639 1.351 19.257 1.00 95.50 106 LEU A C 1
ATOM 828 O O . LEU A 1 106 ? 1.666 2.272 18.426 1.00 95.50 106 LEU A O 1
ATOM 832 N N . ASN A 1 107 ? 2.680 1.101 20.057 1.00 96.25 107 ASN A N 1
ATOM 833 C CA . ASN A 1 107 ? 3.922 1.864 19.940 1.00 96.25 107 ASN A CA 1
ATOM 834 C C . ASN A 1 107 ? 4.727 1.361 18.750 1.00 96.25 107 ASN A C 1
ATOM 836 O O . ASN A 1 107 ? 4.960 0.170 18.605 1.00 96.25 107 ASN A O 1
ATOM 840 N N . LEU A 1 108 ? 5.230 2.281 17.928 1.00 95.94 108 LEU A N 1
ATOM 841 C CA . LEU A 1 108 ? 6.038 1.924 16.760 1.00 95.94 108 LEU A CA 1
ATOM 842 C C . LEU A 1 108 ? 7.291 1.103 17.116 1.00 95.94 108 LEU A C 1
ATOM 844 O O . LEU A 1 108 ? 7.762 0.330 16.292 1.00 95.94 108 LEU A O 1
ATOM 848 N N . GLU A 1 109 ? 7.833 1.282 18.321 1.00 95.88 109 GLU A N 1
ATOM 849 C CA . GLU A 1 109 ? 8.998 0.540 18.822 1.00 95.88 109 GLU A CA 1
ATOM 850 C C . GLU A 1 109 ? 8.698 -0.948 19.053 1.00 95.88 109 GLU A C 1
ATOM 852 O O . GLU A 1 109 ? 9.610 -1.768 18.971 1.00 95.88 109 GLU A O 1
ATOM 857 N N . ASP A 1 110 ? 7.425 -1.297 19.261 1.00 95.81 110 ASP A N 1
ATOM 858 C CA . ASP A 1 110 ? 6.961 -2.675 19.433 1.00 95.81 110 ASP A CA 1
ATOM 859 C C . ASP A 1 110 ? 6.734 -3.382 18.082 1.00 95.81 110 ASP A C 1
ATOM 861 O O . ASP A 1 110 ? 6.485 -4.587 18.048 1.00 95.81 110 ASP A O 1
ATOM 865 N N . LEU A 1 111 ? 6.820 -2.658 16.954 1.00 95.62 111 LEU A N 1
ATOM 866 C CA . LEU A 1 111 ? 6.634 -3.233 15.624 1.00 95.62 111 LEU A CA 1
ATOM 867 C C . LEU A 1 111 ? 7.827 -4.146 15.276 1.00 95.62 111 LEU A C 1
ATOM 869 O O . LEU A 1 111 ? 8.951 -3.653 15.127 1.00 95.62 111 LEU A O 1
ATOM 873 N N . PRO A 1 112 ? 7.615 -5.461 15.075 1.00 92.81 112 PRO A N 1
ATOM 874 C CA . PRO A 1 112 ? 8.679 -6.356 14.646 1.00 92.81 112 PRO A CA 1
ATOM 875 C C . PRO A 1 112 ? 9.204 -5.993 13.252 1.00 92.81 112 PRO A C 1
ATOM 877 O O . PRO A 1 112 ? 8.526 -5.370 12.434 1.00 92.81 112 PRO A O 1
ATOM 880 N N . GLU A 1 113 ? 10.423 -6.444 12.949 1.00 92.88 113 GLU A N 1
ATOM 881 C CA . GLU A 1 113 ? 11.023 -6.264 11.626 1.00 92.88 113 GLU A CA 1
ATOM 882 C C . GLU A 1 113 ? 10.135 -6.876 10.527 1.00 92.88 113 GLU A C 1
ATOM 884 O O . GLU A 1 113 ? 9.920 -8.091 10.469 1.00 92.88 113 GLU A O 1
ATOM 889 N N . ILE A 1 114 ? 9.659 -6.030 9.611 1.00 93.88 114 ILE A N 1
ATOM 890 C CA . ILE A 1 114 ? 8.857 -6.456 8.463 1.00 93.88 114 ILE A CA 1
ATOM 891 C C . ILE A 1 114 ? 9.786 -6.903 7.335 1.00 93.88 114 ILE A C 1
ATOM 893 O O . ILE A 1 114 ? 10.526 -6.108 6.756 1.00 93.88 114 ILE A O 1
ATOM 897 N N . LYS A 1 115 ? 9.714 -8.190 6.984 1.00 94.56 115 LYS A N 1
ATOM 898 C CA . LYS A 1 115 ? 10.501 -8.771 5.890 1.00 94.56 115 LYS A CA 1
ATOM 899 C C . LYS A 1 115 ? 9.707 -8.772 4.589 1.00 94.56 115 LYS A C 1
ATOM 901 O O . LYS A 1 115 ? 8.840 -9.623 4.377 1.00 94.56 115 LYS A O 1
ATOM 906 N N . PHE A 1 116 ? 10.044 -7.846 3.694 1.00 96.12 116 PHE A N 1
ATOM 907 C CA . PHE A 1 116 ? 9.490 -7.826 2.342 1.00 96.12 116 PHE A CA 1
ATOM 908 C C . PHE A 1 116 ? 9.955 -9.040 1.540 1.00 96.12 116 PHE A C 1
ATOM 910 O O . PHE A 1 116 ? 11.123 -9.432 1.550 1.00 96.12 116 PHE A O 1
ATOM 917 N N . THR A 1 117 ? 9.005 -9.663 0.855 1.00 95.25 117 THR A N 1
ATOM 918 C CA . THR A 1 117 ? 9.218 -10.875 0.077 1.00 95.25 117 THR A CA 1
ATOM 919 C C . THR A 1 117 ? 9.655 -10.511 -1.333 1.00 95.25 117 THR A C 1
ATOM 921 O O . THR A 1 117 ? 9.043 -9.687 -2.007 1.00 95.25 117 THR A O 1
ATOM 924 N N . ASN A 1 118 ? 10.722 -11.157 -1.793 1.00 91.81 118 ASN A N 1
ATOM 925 C CA . ASN A 1 118 ? 11.222 -10.980 -3.148 1.00 91.81 118 ASN A CA 1
ATOM 926 C C . ASN A 1 118 ? 10.523 -11.948 -4.105 1.00 91.81 118 ASN A C 1
ATOM 928 O O . ASN A 1 118 ? 10.305 -13.114 -3.772 1.00 91.81 118 ASN A O 1
ATOM 932 N N . ILE A 1 119 ? 10.250 -11.479 -5.321 1.00 93.00 119 ILE A N 1
ATOM 933 C CA . ILE A 1 119 ? 9.825 -12.328 -6.433 1.00 93.00 119 ILE A CA 1
ATOM 934 C C . ILE A 1 119 ? 11.056 -12.735 -7.249 1.00 93.00 119 ILE A C 1
ATOM 936 O O . ILE A 1 119 ? 11.897 -11.906 -7.604 1.00 93.00 119 ILE A O 1
ATOM 940 N N . THR A 1 120 ? 11.162 -14.028 -7.543 1.00 91.00 120 THR A N 1
ATOM 941 C CA . THR A 1 120 ? 12.236 -14.627 -8.346 1.00 91.00 120 THR A CA 1
ATOM 942 C C . THR A 1 120 ? 11.629 -15.537 -9.409 1.00 91.00 120 THR A C 1
ATOM 944 O O . THR A 1 120 ? 10.470 -15.920 -9.287 1.00 91.00 120 THR A O 1
ATOM 947 N N . LYS A 1 121 ? 12.420 -15.975 -10.397 1.00 88.75 121 LYS A N 1
ATOM 948 C CA . LYS A 1 121 ? 11.965 -16.943 -11.416 1.00 88.75 121 LYS A CA 1
ATOM 949 C C . LYS A 1 121 ? 11.544 -18.309 -10.844 1.00 88.75 121 LYS A C 1
ATOM 951 O O . LYS A 1 121 ? 10.958 -19.110 -11.558 1.00 88.75 121 LYS A O 1
ATOM 956 N N . LEU A 1 122 ? 11.842 -18.580 -9.570 1.00 90.44 122 LEU A N 1
ATOM 957 C CA . LEU A 1 122 ? 11.447 -19.801 -8.860 1.00 90.44 122 LEU A CA 1
ATOM 958 C C . LEU A 1 122 ? 10.176 -19.620 -8.014 1.00 90.44 122 LEU A C 1
ATOM 960 O O . LEU A 1 122 ? 9.719 -20.570 -7.380 1.00 90.44 122 LEU A O 1
ATOM 964 N N . THR A 1 123 ? 9.623 -18.407 -7.939 1.00 92.44 123 THR A N 1
ATOM 965 C CA . THR A 1 123 ? 8.438 -18.134 -7.125 1.00 92.44 123 THR A CA 1
ATOM 966 C C . THR A 1 123 ? 7.216 -18.848 -7.706 1.00 92.44 123 THR A C 1
ATOM 968 O O . THR A 1 123 ? 6.876 -18.664 -8.871 1.00 92.44 123 THR A O 1
ATOM 971 N N . ASN A 1 124 ? 6.513 -19.627 -6.878 1.00 92.00 124 ASN A N 1
ATOM 972 C CA . ASN A 1 124 ? 5.256 -20.261 -7.267 1.00 92.00 124 ASN A CA 1
ATOM 973 C C . ASN A 1 124 ? 4.126 -19.220 -7.353 1.00 92.00 124 ASN A C 1
ATOM 975 O O . ASN A 1 124 ? 3.589 -18.800 -6.327 1.00 92.00 124 ASN A O 1
ATOM 979 N N . LEU A 1 125 ? 3.752 -18.829 -8.573 1.00 91.62 125 LEU A N 1
ATOM 980 C CA . LEU A 1 125 ? 2.735 -17.803 -8.828 1.00 91.62 125 LEU A CA 1
ATOM 981 C C . LEU A 1 125 ? 1.335 -18.184 -8.331 1.00 91.62 125 LEU A C 1
ATOM 983 O O . LEU A 1 125 ? 0.561 -17.296 -7.975 1.00 91.62 125 LEU A O 1
ATOM 987 N N . GLU A 1 126 ? 1.025 -19.478 -8.214 1.00 91.44 126 GLU A N 1
ATOM 988 C CA . GLU A 1 126 ? -0.255 -19.936 -7.660 1.00 91.44 126 GLU A CA 1
ATOM 989 C C . GLU A 1 126 ? -0.441 -19.507 -6.198 1.00 91.44 126 GLU A C 1
ATOM 991 O O . GLU A 1 126 ? -1.567 -19.292 -5.759 1.00 91.44 126 GLU A O 1
ATOM 996 N N . MET A 1 127 ? 0.657 -19.316 -5.461 1.00 86.56 127 MET A N 1
ATOM 997 C CA . MET A 1 127 ? 0.639 -18.836 -4.075 1.00 86.56 127 MET A CA 1
ATOM 998 C C . MET A 1 127 ? 0.655 -17.306 -3.952 1.00 86.56 127 MET A C 1
ATOM 1000 O O . MET A 1 127 ? 0.581 -16.789 -2.840 1.00 86.56 127 MET A O 1
ATOM 1004 N N . VAL A 1 128 ? 0.808 -16.580 -5.064 1.00 92.12 128 VAL A N 1
ATOM 1005 C CA . VAL A 1 128 ? 0.966 -15.112 -5.079 1.00 92.12 128 VAL A CA 1
ATOM 1006 C C . VAL A 1 128 ? -0.215 -14.418 -5.749 1.00 92.12 128 VAL A C 1
ATOM 1008 O O . VAL A 1 128 ? -0.507 -13.276 -5.422 1.00 92.12 128 VAL A O 1
ATOM 1011 N N . LYS A 1 129 ? -0.933 -15.105 -6.644 1.00 95.50 129 LYS A N 1
ATOM 1012 C CA . LYS A 1 129 ? -2.026 -14.535 -7.448 1.00 95.50 129 LYS A CA 1
ATOM 1013 C C . LYS A 1 129 ? -3.251 -14.050 -6.669 1.00 95.50 129 LYS A C 1
ATOM 1015 O O . LYS A 1 129 ? -4.105 -13.392 -7.261 1.00 95.50 129 LYS A O 1
ATOM 1020 N N . ASN A 1 130 ? -3.345 -14.404 -5.387 1.00 98.00 130 ASN A N 1
ATOM 1021 C CA . ASN A 1 130 ? -4.373 -13.931 -4.469 1.00 98.00 130 ASN A CA 1
ATOM 1022 C C . ASN A 1 130 ? -3.697 -13.093 -3.386 1.00 98.00 130 ASN A C 1
ATOM 1024 O O . ASN A 1 130 ? -2.801 -13.588 -2.700 1.00 98.00 130 ASN A O 1
ATOM 1028 N N . PHE A 1 131 ? -4.107 -11.840 -3.247 1.00 98.44 131 PHE A N 1
ATOM 1029 C CA . PHE A 1 131 ? -3.486 -10.879 -2.339 1.00 98.44 131 PHE A CA 1
ATOM 1030 C C . PHE A 1 131 ? -4.446 -9.728 -2.040 1.00 98.44 131 PHE A C 1
ATOM 1032 O O . PHE A 1 131 ? -5.498 -9.610 -2.667 1.00 98.44 131 PHE A O 1
ATOM 1039 N N . VAL A 1 132 ? -4.075 -8.867 -1.097 1.00 98.56 132 VAL A N 1
ATOM 1040 C CA . VAL A 1 132 ? -4.779 -7.611 -0.832 1.00 98.56 132 VAL A CA 1
ATOM 1041 C C . VAL A 1 132 ? -3.810 -6.454 -1.015 1.00 98.56 132 VAL A C 1
ATOM 1043 O O . VAL A 1 132 ? -2.774 -6.402 -0.355 1.00 98.56 132 VAL A O 1
ATOM 1046 N N . ALA A 1 133 ? -4.122 -5.555 -1.944 1.00 98.75 133 ALA A N 1
ATOM 1047 C CA . ALA A 1 133 ? -3.423 -4.287 -2.067 1.00 98.75 133 ALA A CA 1
ATOM 1048 C C . ALA A 1 133 ? -3.975 -3.314 -1.022 1.00 98.75 133 ALA A C 1
ATOM 1050 O O . ALA A 1 133 ? -5.183 -3.306 -0.794 1.00 98.75 133 ALA A O 1
ATOM 1051 N N . VAL A 1 134 ? -3.115 -2.543 -0.362 1.00 98.69 134 VAL A N 1
ATOM 1052 C CA . VAL A 1 134 ? -3.504 -1.589 0.682 1.00 98.69 134 VAL A CA 1
ATOM 1053 C C . VAL A 1 134 ? -2.814 -0.255 0.446 1.00 98.69 134 VAL A C 1
ATOM 1055 O O . VAL A 1 134 ? -1.647 -0.233 0.058 1.00 98.69 134 VAL A O 1
ATOM 1058 N N . ASP A 1 135 ? -3.547 0.821 0.715 1.00 98.69 135 ASP A N 1
ATOM 1059 C CA . ASP A 1 135 ? -3.051 2.194 0.729 1.00 98.69 135 ASP A CA 1
ATOM 1060 C C . ASP A 1 135 ? -3.779 2.999 1.824 1.00 98.69 135 ASP A C 1
ATOM 1062 O O . ASP A 1 135 ? -4.946 2.710 2.144 1.00 98.69 135 ASP A O 1
ATOM 1066 N N . VAL A 1 136 ? -3.088 3.966 2.435 1.00 98.62 136 VAL A N 1
ATOM 1067 C CA . VAL A 1 136 ? -3.666 4.898 3.415 1.00 98.62 136 VAL A CA 1
ATOM 1068 C C . VAL A 1 136 ? -3.283 6.349 3.135 1.00 98.62 136 VAL A C 1
ATOM 1070 O O . VAL A 1 136 ? -2.114 6.685 2.947 1.00 98.62 136 VAL A O 1
ATOM 1073 N N . GLU A 1 137 ? -4.252 7.247 3.307 1.00 98.31 137 GLU A N 1
ATOM 1074 C CA . GLU A 1 137 ? -3.999 8.687 3.377 1.00 98.31 137 GLU A CA 1
ATOM 1075 C C . GLU A 1 137 ? -3.946 9.148 4.831 1.00 98.31 137 GLU A C 1
ATOM 1077 O O . GLU A 1 137 ? -4.643 8.628 5.708 1.00 98.31 137 GLU A O 1
ATOM 1082 N N . THR A 1 138 ? -3.096 10.134 5.129 1.00 98.50 138 THR A N 1
ATOM 1083 C CA . THR A 1 138 ? -2.755 10.474 6.520 1.00 98.50 138 THR A CA 1
ATOM 1084 C C . THR A 1 138 ? -2.635 11.975 6.775 1.00 98.50 138 THR A C 1
ATOM 1086 O O . THR A 1 138 ? -2.335 12.779 5.897 1.00 98.50 138 THR A O 1
ATOM 1089 N N . THR A 1 139 ? -2.769 12.373 8.042 1.00 98.38 139 THR A N 1
ATOM 1090 C CA . THR A 1 139 ? -2.559 13.763 8.489 1.00 98.38 139 THR A CA 1
ATOM 1091 C C . THR A 1 139 ? -1.085 14.200 8.510 1.00 98.38 139 THR A C 1
ATOM 1093 O O . THR A 1 139 ? -0.767 15.320 8.921 1.00 98.38 139 THR A O 1
ATOM 1096 N N . GLY A 1 140 ? -0.148 13.332 8.114 1.00 97.94 140 GLY A N 1
ATOM 1097 C CA . GLY A 1 140 ? 1.286 13.613 8.049 1.00 97.94 140 GLY A CA 1
ATOM 1098 C C . GLY A 1 140 ? 2.126 12.337 8.040 1.00 97.94 140 GLY A C 1
ATOM 1099 O O . GLY A 1 140 ? 1.593 11.246 8.081 1.00 97.94 140 GLY A O 1
ATOM 1100 N N . LEU A 1 141 ? 3.454 12.463 8.033 1.00 97.75 141 LEU A N 1
ATOM 1101 C CA . LEU A 1 141 ? 4.351 11.331 7.747 1.00 97.75 141 LEU A CA 1
ATOM 1102 C C . LEU A 1 141 ? 4.787 10.502 8.969 1.00 97.75 141 LEU A C 1
ATOM 1104 O O . LEU A 1 141 ? 5.500 9.514 8.807 1.00 97.75 141 LEU A O 1
ATOM 1108 N N . ASN A 1 142 ? 4.449 10.913 10.198 1.00 97.94 142 ASN A N 1
ATOM 1109 C CA . ASN A 1 142 ? 4.909 10.234 11.411 1.00 97.94 142 ASN A CA 1
ATOM 1110 C C . ASN A 1 142 ? 3.791 9.348 11.995 1.00 97.94 142 ASN A C 1
ATOM 1112 O O . ASN A 1 142 ? 2.890 9.895 12.629 1.00 97.94 142 ASN A O 1
ATOM 1116 N N . PRO A 1 143 ? 3.858 8.011 11.883 1.00 97.56 143 PRO A N 1
ATOM 1117 C CA . PRO A 1 143 ? 2.786 7.109 12.326 1.00 97.56 143 PRO A CA 1
ATOM 1118 C C . PRO A 1 143 ? 2.520 7.153 13.838 1.00 97.56 143 PRO A C 1
ATOM 1120 O O . PRO A 1 143 ? 1.388 6.953 14.272 1.00 97.56 143 PRO A O 1
ATOM 1123 N N . SER A 1 144 ? 3.513 7.504 14.663 1.00 96.31 144 SER A N 1
ATOM 1124 C CA . SER A 1 144 ? 3.329 7.662 16.112 1.00 96.31 144 SER A CA 1
ATOM 1125 C C . SER A 1 144 ? 2.528 8.923 16.463 1.00 96.31 144 SER A C 1
ATOM 1127 O O . SER A 1 144 ? 1.796 8.938 17.457 1.00 96.31 144 SER A O 1
ATOM 1129 N N . LYS A 1 145 ? 2.612 9.980 15.645 1.00 96.81 145 LYS A N 1
ATOM 1130 C CA . LYS A 1 145 ? 2.000 11.295 15.925 1.00 96.81 145 LYS A CA 1
ATOM 1131 C C . LYS A 1 145 ? 0.760 11.590 15.082 1.00 96.81 145 LYS A C 1
ATOM 1133 O O . LYS A 1 145 ? -0.182 12.190 15.593 1.00 96.81 145 LYS A O 1
ATOM 1138 N N . ASN A 1 146 ? 0.764 11.178 13.822 1.00 98.31 146 ASN A N 1
ATOM 1139 C CA . ASN A 1 146 ? -0.279 11.433 12.836 1.00 98.31 146 ASN A CA 1
ATOM 1140 C C . ASN A 1 146 ? -1.360 10.342 12.858 1.00 98.31 146 ASN A C 1
ATOM 1142 O O . ASN A 1 146 ? -1.330 9.435 13.693 1.00 98.31 146 ASN A O 1
ATOM 1146 N N . ARG A 1 147 ? -2.381 10.507 12.016 1.00 98.19 147 ARG A N 1
ATOM 1147 C CA 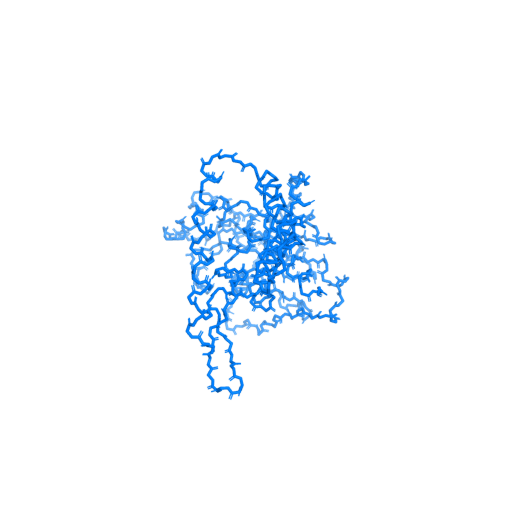. ARG A 1 147 ? -3.587 9.672 11.961 1.00 98.19 147 ARG A CA 1
ATOM 1148 C C . ARG A 1 147 ? -3.953 9.385 10.513 1.00 98.19 147 ARG A C 1
ATOM 1150 O O . ARG A 1 147 ? -3.672 10.219 9.654 1.00 98.19 147 ARG A O 1
ATOM 1157 N N . ILE A 1 148 ? -4.570 8.233 10.285 1.00 98.56 148 ILE A N 1
ATOM 1158 C CA . ILE A 1 148 ? -5.176 7.857 9.005 1.00 98.56 148 ILE A CA 1
ATOM 1159 C C . ILE A 1 148 ? -6.444 8.702 8.794 1.00 98.56 148 ILE A C 1
ATOM 1161 O O . ILE A 1 148 ? -7.154 8.980 9.762 1.00 98.56 148 ILE A O 1
ATOM 1165 N N . VAL A 1 149 ? -6.691 9.129 7.555 1.00 98.50 149 VAL A N 1
ATOM 1166 C CA . VAL A 1 149 ? -7.895 9.871 7.126 1.00 98.50 149 VAL A CA 1
ATOM 1167 C C . VAL A 1 149 ? -8.675 9.159 6.018 1.00 98.50 149 VAL A C 1
ATOM 1169 O O . VAL A 1 149 ? -9.862 9.415 5.847 1.00 98.50 149 VAL A O 1
ATOM 1172 N N . GLU A 1 150 ? -8.040 8.236 5.301 1.00 98.50 150 GLU A N 1
ATOM 1173 C CA . GLU A 1 150 ? -8.669 7.335 4.333 1.00 98.50 150 GLU A CA 1
ATOM 1174 C C . GLU A 1 150 ? -7.895 6.021 4.333 1.00 98.50 150 GLU A C 1
ATOM 1176 O O . GLU A 1 150 ? -6.675 6.011 4.508 1.00 98.50 150 GLU A O 1
ATOM 1181 N N . ILE A 1 151 ? -8.605 4.919 4.135 1.00 98.44 151 ILE A N 1
ATOM 1182 C CA . ILE A 1 151 ? -8.011 3.610 3.904 1.00 98.44 151 ILE A CA 1
ATOM 1183 C C . ILE A 1 151 ? -8.730 2.924 2.753 1.00 98.44 151 ILE A C 1
ATOM 1185 O O . ILE A 1 151 ? -9.961 2.968 2.660 1.00 98.44 151 ILE A O 1
ATOM 1189 N N . ALA A 1 152 ? -7.955 2.236 1.921 1.00 98.25 152 ALA A N 1
ATOM 1190 C CA . ALA A 1 152 ? -8.489 1.286 0.967 1.00 98.25 152 ALA A CA 1
ATOM 1191 C C . ALA A 1 152 ? -7.704 -0.020 0.975 1.00 98.25 152 ALA A C 1
ATOM 1193 O O . ALA A 1 152 ? -6.472 -0.044 1.005 1.00 98.25 152 ALA A O 1
ATOM 1194 N N . ALA A 1 153 ? -8.440 -1.118 0.880 1.00 98.56 153 ALA A N 1
ATOM 1195 C CA . ALA A 1 153 ? -7.921 -2.453 0.698 1.00 98.56 153 ALA A CA 1
ATOM 1196 C C . ALA A 1 153 ? -8.645 -3.105 -0.486 1.00 98.56 153 ALA A C 1
ATOM 1198 O O . ALA A 1 153 ? -9.853 -3.330 -0.438 1.00 98.56 153 ALA A O 1
ATOM 1199 N N . VAL A 1 154 ? -7.916 -3.433 -1.551 1.00 98.50 154 VAL A N 1
ATOM 1200 C CA . VAL A 1 154 ? -8.471 -4.097 -2.736 1.00 98.50 154 VAL A CA 1
ATOM 1201 C C . VAL A 1 154 ? -8.001 -5.541 -2.750 1.00 98.50 154 VAL A C 1
ATOM 1203 O O . VAL A 1 154 ? -6.808 -5.829 -2.852 1.00 98.50 154 VAL A O 1
ATOM 1206 N N . ARG A 1 155 ? -8.945 -6.473 -2.658 1.00 98.38 155 ARG A N 1
ATOM 1207 C CA . ARG A 1 155 ? -8.681 -7.904 -2.749 1.00 98.38 155 ARG A CA 1
ATOM 1208 C C . ARG A 1 155 ? -8.584 -8.315 -4.208 1.00 98.38 155 ARG A C 1
ATOM 1210 O O . ARG A 1 155 ? -9.513 -8.106 -4.986 1.00 98.38 155 ARG A O 1
ATOM 1217 N N . PHE A 1 156 ? -7.469 -8.944 -4.548 1.00 98.31 156 PHE A N 1
ATOM 1218 C CA . PHE A 1 156 ? -7.223 -9.540 -5.848 1.00 98.31 156 PHE A CA 1
ATOM 1219 C C . PHE A 1 156 ? -7.358 -11.056 -5.757 1.00 98.31 156 PHE A C 1
ATOM 1221 O O . PHE A 1 156 ? -6.761 -11.694 -4.888 1.00 98.31 156 PHE A O 1
ATOM 1228 N N . GLU A 1 157 ? -8.109 -11.633 -6.690 1.00 97.19 157 GLU A N 1
ATOM 1229 C CA . GLU A 1 157 ? -8.249 -13.076 -6.862 1.00 97.19 157 GLU A CA 1
ATOM 1230 C C . GLU A 1 157 ? -7.872 -13.449 -8.292 1.00 97.19 157 GLU A C 1
ATOM 1232 O O . GLU A 1 157 ? -8.386 -12.887 -9.261 1.00 97.19 157 GLU A O 1
ATOM 1237 N N . ASN A 1 158 ? -6.937 -14.388 -8.439 1.00 96.88 158 ASN A N 1
ATOM 1238 C CA . ASN A 1 158 ? -6.351 -14.752 -9.729 1.00 96.88 158 ASN A CA 1
ATOM 1239 C C . ASN A 1 158 ? -5.896 -13.523 -10.543 1.00 96.88 158 ASN A C 1
ATOM 1241 O O . ASN A 1 158 ? -6.203 -13.410 -11.733 1.00 96.88 158 ASN A O 1
ATOM 1245 N N . TRP A 1 159 ? -5.167 -12.609 -9.892 1.00 96.00 159 TRP A N 1
ATOM 1246 C CA . TRP A 1 159 ? -4.649 -11.359 -10.465 1.00 96.00 159 TRP A CA 1
ATOM 1247 C C . TRP A 1 159 ? -5.693 -10.319 -10.891 1.00 96.00 159 TRP A C 1
ATOM 1249 O O . TRP A 1 159 ? -5.334 -9.346 -11.555 1.00 96.00 159 TRP A O 1
ATOM 1259 N N . LYS A 1 160 ? -6.969 -10.497 -10.538 1.00 96.12 160 LYS A N 1
ATOM 1260 C CA . LYS A 1 160 ? -8.042 -9.555 -10.878 1.00 96.12 160 LYS A CA 1
ATOM 1261 C C . LYS A 1 160 ? -8.635 -8.933 -9.618 1.00 96.12 160 LYS A C 1
ATOM 1263 O O . LYS A 1 160 ? -8.805 -9.663 -8.642 1.00 96.12 160 LYS A O 1
ATOM 1268 N N . PRO A 1 161 ? -8.972 -7.633 -9.632 1.00 96.50 161 PRO A N 1
ATOM 1269 C CA . PRO A 1 161 ? -9.678 -7.017 -8.518 1.00 96.50 161 PRO A CA 1
ATOM 1270 C C . PRO A 1 161 ? -11.034 -7.713 -8.350 1.00 96.50 161 PRO A C 1
ATOM 1272 O O . PRO A 1 161 ? -11.788 -7.873 -9.311 1.00 96.50 161 PRO A O 1
ATOM 1275 N N . ALA A 1 162 ? -11.305 -8.189 -7.141 1.00 96.75 162 ALA A N 1
ATOM 1276 C CA . ALA A 1 162 ? -12.482 -8.988 -6.817 1.00 96.75 162 ALA A CA 1
ATOM 1277 C C . ALA A 1 162 ? -13.412 -8.262 -5.844 1.00 96.75 162 ALA A C 1
ATOM 1279 O O . ALA A 1 162 ? -14.632 -8.378 -5.962 1.00 96.75 162 ALA A O 1
ATOM 1280 N N . LYS A 1 163 ? -12.843 -7.525 -4.884 1.00 97.06 163 LYS A N 1
ATOM 1281 C CA . LYS A 1 163 ? -13.599 -6.790 -3.867 1.00 97.06 163 LYS A CA 1
ATOM 1282 C C . LYS A 1 163 ? -12.782 -5.638 -3.293 1.00 97.06 163 LYS A C 1
ATOM 1284 O O . LYS A 1 163 ? -11.556 -5.724 -3.271 1.00 97.06 163 LYS A O 1
ATOM 1289 N N . GLU A 1 164 ? -13.444 -4.602 -2.800 1.00 97.62 164 GLU A N 1
ATOM 1290 C CA . GLU A 1 164 ? -12.802 -3.430 -2.200 1.00 97.62 164 GLU A CA 1
ATOM 1291 C C . GLU A 1 164 ? -13.426 -3.077 -0.850 1.00 97.62 164 GLU A C 1
ATOM 1293 O O . GLU A 1 164 ? -14.634 -2.906 -0.755 1.00 97.62 164 GLU A O 1
ATOM 1298 N N . LEU A 1 165 ? -12.604 -2.915 0.183 1.00 97.94 165 LEU A N 1
ATOM 1299 C CA . LEU A 1 165 ? -12.978 -2.232 1.417 1.00 97.94 165 LEU A CA 1
ATOM 1300 C C . LEU A 1 165 ? -12.389 -0.824 1.362 1.00 97.94 165 LEU A C 1
ATOM 1302 O O . LEU A 1 165 ? -11.173 -0.669 1.285 1.00 97.94 165 LEU A O 1
ATOM 1306 N N . HIS A 1 166 ? -13.242 0.194 1.417 1.00 97.19 166 HIS A N 1
ATOM 1307 C CA . HIS A 1 166 ? -12.851 1.602 1.366 1.00 97.19 166 HIS A CA 1
ATOM 1308 C C . HIS A 1 166 ? -13.664 2.402 2.376 1.00 97.19 166 HIS A C 1
ATOM 1310 O O . HIS A 1 166 ? -14.871 2.197 2.507 1.00 97.19 166 HIS A O 1
ATOM 1316 N N . THR A 1 167 ? -13.006 3.302 3.105 1.00 97.31 167 THR A N 1
ATOM 1317 C CA . THR A 1 167 ? -13.697 4.281 3.946 1.00 97.31 167 THR A CA 1
ATOM 1318 C C . THR A 1 167 ? -12.807 5.481 4.252 1.00 97.31 167 THR A C 1
ATOM 1320 O O . THR A 1 167 ? -11.588 5.362 4.414 1.00 97.31 167 THR A O 1
ATOM 1323 N N . TYR A 1 168 ? -13.440 6.641 4.423 1.00 98.19 168 TYR A N 1
ATOM 1324 C CA . TYR A 1 168 ? -12.843 7.737 5.178 1.00 98.19 168 TYR A CA 1
ATOM 1325 C C . TYR A 1 168 ? -12.758 7.376 6.660 1.00 98.19 168 TYR A C 1
ATOM 1327 O O . TYR A 1 168 ? -13.520 6.542 7.156 1.00 98.19 168 TYR A O 1
ATOM 1335 N N . ILE A 1 169 ? -11.833 8.021 7.362 1.00 98.25 169 ILE A N 1
ATOM 1336 C CA . ILE A 1 169 ? -11.584 7.825 8.786 1.00 98.25 169 ILE A CA 1
ATOM 1337 C C . ILE A 1 169 ? -11.594 9.180 9.474 1.00 98.25 169 ILE A C 1
ATOM 1339 O O . ILE A 1 169 ? -10.869 10.084 9.061 1.00 98.25 169 ILE A O 1
ATOM 1343 N N . ASN A 1 170 ? -12.358 9.306 10.558 1.00 98.00 170 ASN A N 1
ATOM 1344 C CA . ASN A 1 170 ? -12.259 10.461 11.436 1.00 98.00 170 ASN A CA 1
ATOM 1345 C C . ASN A 1 170 ? -10.942 10.371 12.232 1.00 98.00 170 ASN A C 1
ATOM 1347 O O . ASN A 1 170 ? -10.804 9.498 13.096 1.00 98.00 170 ASN A O 1
ATOM 1351 N N . PRO A 1 171 ? -9.961 11.263 11.995 1.00 97.44 171 PRO A N 1
ATOM 1352 C CA . PRO A 1 171 ? -8.668 11.199 12.672 1.00 97.44 171 PRO A CA 1
ATOM 1353 C C . PRO A 1 171 ? -8.724 11.711 14.122 1.00 97.44 171 PRO A C 1
ATOM 1355 O O . PRO A 1 171 ? -7.699 11.696 14.807 1.00 97.44 171 PRO A O 1
ATOM 1358 N N . GLN A 1 172 ? -9.872 12.227 14.580 1.00 96.62 172 GLN A N 1
ATOM 1359 C CA . GLN A 1 172 ? -10.061 12.880 15.883 1.00 96.62 172 GLN A CA 1
ATOM 1360 C C . GLN A 1 172 ? -9.075 14.036 16.138 1.00 96.62 172 GLN A C 1
ATOM 1362 O O . GLN A 1 172 ? -8.746 14.382 17.274 1.00 96.62 172 GLN A O 1
ATOM 1367 N N . CYS A 1 173 ? -8.568 14.642 15.066 1.00 96.38 173 CYS A N 1
ATOM 1368 C CA . CYS A 1 173 ? -7.691 15.800 15.105 1.00 96.38 173 CYS A CA 1
ATOM 1369 C C . CYS A 1 173 ? -7.837 16.620 13.820 1.00 96.38 173 CYS A C 1
ATOM 1371 O O . CYS A 1 173 ? -8.371 16.152 12.818 1.00 96.38 173 CYS A O 1
ATOM 1373 N N . LYS A 1 174 ? -7.353 17.863 13.835 1.00 97.38 174 LYS A N 1
ATOM 1374 C CA . LYS A 1 174 ? -7.406 18.720 12.648 1.00 97.38 174 LYS A CA 1
ATOM 1375 C C . LYS A 1 174 ? -6.426 18.228 11.579 1.00 97.38 174 LYS A C 1
ATOM 1377 O O . LYS A 1 174 ? -5.228 18.124 11.851 1.00 97.38 174 LYS A O 1
ATOM 1382 N N . ILE A 1 175 ? -6.910 18.030 10.353 1.00 98.25 175 ILE A N 1
ATOM 1383 C CA . ILE A 1 175 ? -6.071 17.696 9.195 1.00 98.25 175 ILE A CA 1
ATOM 1384 C C . ILE A 1 175 ? -5.259 18.941 8.772 1.00 98.25 175 ILE A C 1
ATOM 1386 O O . ILE A 1 175 ? -5.846 20.005 8.531 1.00 98.25 175 ILE A O 1
ATOM 1390 N N . PRO A 1 176 ? -3.915 18.866 8.692 1.00 97.94 176 PRO A N 1
ATOM 1391 C CA . PRO A 1 176 ? -3.085 19.983 8.243 1.00 97.94 176 PRO A CA 1
ATOM 1392 C C . PRO A 1 176 ? -3.314 20.350 6.771 1.00 97.94 176 PRO A C 1
ATOM 1394 O O . PRO A 1 176 ? -3.322 19.485 5.907 1.00 97.94 176 PRO A O 1
ATOM 1397 N N . GLN A 1 177 ? -3.353 21.649 6.452 1.00 97.75 177 GLN A N 1
ATOM 1398 C CA . GLN A 1 177 ? -3.560 22.141 5.076 1.00 97.75 177 GLN A CA 1
ATOM 1399 C C . GLN A 1 177 ? -2.578 21.554 4.050 1.00 97.75 177 GLN A C 1
ATOM 1401 O O . GLN A 1 177 ? -2.948 21.295 2.912 1.00 97.75 177 GLN A O 1
ATOM 1406 N N . LYS A 1 178 ? -1.332 21.290 4.460 1.00 96.88 178 LYS A N 1
ATOM 1407 C CA . LYS A 1 178 ? -0.320 20.682 3.587 1.00 96.88 178 LYS A CA 1
ATOM 1408 C C . LYS A 1 178 ? -0.668 19.262 3.124 1.00 96.88 178 LYS A C 1
ATOM 1410 O O . LYS A 1 178 ? -0.233 18.895 2.046 1.00 96.88 178 LYS A O 1
ATOM 1415 N N . THR A 1 179 ? -1.385 18.467 3.925 1.00 96.06 179 THR A N 1
ATOM 1416 C CA . THR A 1 179 ? -1.798 17.112 3.522 1.00 96.06 179 THR A CA 1
ATOM 1417 C C . THR A 1 179 ? -3.112 17.165 2.757 1.00 96.06 179 THR A C 1
ATOM 1419 O O . THR A 1 179 ? -3.220 16.511 1.729 1.00 96.06 179 THR A O 1
ATOM 1422 N N . ILE A 1 180 ? -4.033 18.064 3.140 1.00 96.25 180 ILE A N 1
ATOM 1423 C CA . ILE A 1 180 ? -5.230 18.384 2.338 1.00 96.25 180 ILE A CA 1
ATOM 1424 C C . ILE A 1 180 ? -4.835 18.765 0.904 1.00 96.25 180 ILE A C 1
ATOM 1426 O O . ILE A 1 180 ? -5.452 18.299 -0.042 1.00 96.25 180 ILE A O 1
ATOM 1430 N N . ALA A 1 181 ? -3.774 19.555 0.723 1.00 95.31 181 ALA A N 1
ATOM 1431 C CA . ALA A 1 181 ? -3.276 19.933 -0.600 1.00 95.31 181 ALA A CA 1
ATOM 1432 C C . ALA A 1 181 ? -2.726 18.760 -1.441 1.00 95.31 181 ALA A C 1
ATOM 1434 O O . ALA A 1 181 ? -2.509 18.942 -2.635 1.00 95.31 181 ALA A O 1
ATOM 1435 N N . ILE A 1 182 ? -2.472 17.598 -0.829 1.00 92.50 182 ILE A N 1
ATOM 1436 C CA . ILE A 1 182 ? -1.990 16.384 -1.502 1.00 92.50 182 ILE A CA 1
ATOM 1437 C C . ILE A 1 182 ? -3.175 15.474 -1.838 1.00 92.50 182 ILE A C 1
ATOM 1439 O O . ILE A 1 182 ? -3.421 15.221 -3.010 1.00 92.50 182 ILE A O 1
ATOM 1443 N N . HIS A 1 183 ? -3.924 15.032 -0.823 1.00 93.31 183 HIS A N 1
ATOM 1444 C CA . HIS A 1 183 ? -4.981 14.018 -0.964 1.00 93.31 183 HIS A CA 1
ATOM 1445 C C . HIS A 1 183 ? -6.395 14.602 -1.145 1.00 93.31 183 HIS A C 1
ATOM 1447 O O . HIS A 1 183 ? -7.368 13.885 -1.339 1.00 93.31 183 HIS A O 1
ATOM 1453 N N . GLY A 1 184 ? -6.577 15.916 -0.994 1.00 95.56 184 GLY A N 1
ATOM 1454 C CA . GLY A 1 184 ? -7.873 16.593 -1.156 1.00 95.56 184 GLY A CA 1
ATOM 1455 C C . GLY A 1 184 ? -8.882 16.407 -0.012 1.00 95.56 184 GLY A C 1
ATOM 1456 O O . GLY A 1 184 ? -9.820 17.189 0.087 1.00 95.56 184 GLY A O 1
ATOM 1457 N N . ILE A 1 185 ? -8.680 15.427 0.874 1.00 96.62 185 ILE A N 1
ATOM 1458 C CA . ILE A 1 185 ? -9.577 15.121 2.005 1.00 96.62 185 ILE A CA 1
ATOM 1459 C C . ILE A 1 185 ? -9.657 16.267 3.028 1.00 96.62 185 ILE A C 1
ATOM 1461 O O . ILE A 1 185 ? -8.643 16.643 3.624 1.00 96.62 185 ILE A O 1
ATOM 1465 N N . THR A 1 186 ? -10.860 16.789 3.281 1.00 97.50 186 THR A N 1
ATOM 1466 C CA . THR A 1 186 ? -11.122 17.877 4.239 1.00 97.50 186 THR A CA 1
ATOM 1467 C C . THR A 1 186 ? -11.638 17.376 5.593 1.00 97.50 186 THR A C 1
ATOM 1469 O O . THR A 1 186 ? -12.044 16.226 5.742 1.00 97.50 186 THR A O 1
ATOM 1472 N N . ASN A 1 187 ? -11.634 18.249 6.612 1.00 97.69 187 ASN A N 1
ATOM 1473 C CA . ASN A 1 187 ? -12.137 17.888 7.947 1.00 97.69 187 ASN A CA 1
ATOM 1474 C C . ASN A 1 187 ? -13.645 17.586 7.914 1.00 97.69 187 ASN A C 1
ATOM 1476 O O . ASN A 1 187 ? -14.114 16.718 8.639 1.00 97.69 187 ASN A O 1
ATOM 1480 N N . GLU A 1 188 ? -14.386 18.281 7.054 1.00 97.38 188 GLU A N 1
ATOM 1481 C CA . GLU A 1 188 ? -15.831 18.136 6.886 1.00 97.38 188 GLU A CA 1
ATOM 1482 C C . GLU A 1 188 ? -16.189 16.780 6.265 1.00 97.38 188 GLU A C 1
ATOM 1484 O O . GLU A 1 188 ? -17.177 16.175 6.661 1.00 97.38 188 GLU A O 1
ATOM 1489 N N . GLN A 1 189 ? -15.368 16.268 5.339 1.00 96.06 189 GLN A N 1
ATOM 1490 C CA . GLN A 1 189 ? -15.588 14.954 4.719 1.00 96.06 189 GLN A CA 1
ATOM 1491 C C . GLN A 1 189 ? -15.434 13.794 5.709 1.00 96.06 189 GLN A C 1
ATOM 1493 O O . GLN A 1 189 ? -16.067 12.756 5.534 1.00 96.06 189 GLN A O 1
ATOM 1498 N N . VAL A 1 190 ? -14.600 13.963 6.739 1.00 97.69 190 VAL A N 1
ATOM 1499 C CA . VAL A 1 190 ? -14.267 12.890 7.688 1.00 97.69 190 VAL A CA 1
ATOM 1500 C C . VAL A 1 190 ? -14.957 13.027 9.044 1.00 97.69 190 VAL A C 1
ATOM 1502 O O . VAL A 1 190 ? -14.783 12.160 9.892 1.00 97.69 190 VAL A O 1
ATOM 1505 N N . GLN A 1 191 ? -15.717 14.099 9.291 1.00 96.50 191 GLN A N 1
ATOM 1506 C CA . GLN A 1 191 ? -16.258 14.386 10.628 1.00 96.50 191 GLN A CA 1
ATOM 1507 C C . GLN A 1 191 ? -17.222 13.292 11.129 1.00 96.50 191 GLN A C 1
ATOM 1509 O O . GLN A 1 191 ? -17.191 12.942 12.307 1.00 96.50 191 GLN A O 1
ATOM 1514 N N . ASP A 1 192 ? -18.025 12.732 10.219 1.00 96.25 192 ASP A N 1
ATOM 1515 C CA . ASP A 1 192 ? -19.046 11.714 10.501 1.00 96.25 192 ASP A CA 1
ATOM 1516 C C . ASP A 1 192 ? -18.558 10.294 10.151 1.00 96.25 192 ASP A C 1
ATOM 1518 O O . ASP A 1 192 ? -19.297 9.318 10.284 1.00 96.25 192 ASP A O 1
ATOM 1522 N N . ALA A 1 193 ? -17.310 10.171 9.687 1.00 96.88 193 ALA A N 1
ATOM 1523 C CA . ALA A 1 193 ? -16.684 8.896 9.369 1.00 96.88 193 ALA A CA 1
ATOM 1524 C C . ALA A 1 193 ? -16.330 8.114 10.653 1.00 96.88 193 ALA A C 1
ATOM 1526 O O . ALA A 1 193 ? -16.118 8.719 11.711 1.00 96.88 193 ALA A O 1
ATOM 1527 N N . PRO A 1 194 ? -16.225 6.774 10.595 1.00 96.50 194 PRO A N 1
ATOM 1528 C CA . PRO A 1 194 ? -15.781 5.985 11.741 1.00 96.50 194 PRO A CA 1
ATOM 1529 C C . PRO A 1 194 ? -14.351 6.354 12.158 1.00 96.50 194 PRO A C 1
ATOM 1531 O O . PRO A 1 194 ? -13.534 6.790 11.343 1.00 96.50 194 PRO A O 1
ATOM 1534 N N . CYS A 1 195 ? -14.018 6.145 13.432 1.00 96.12 195 CYS A N 1
ATOM 1535 C CA . CYS A 1 195 ? -12.621 6.169 13.858 1.00 96.12 195 CYS A CA 1
ATOM 1536 C C . CYS A 1 195 ? -11.935 4.874 13.401 1.00 96.12 195 CYS A C 1
ATOM 1538 O O . CYS A 1 195 ? -12.590 3.848 13.213 1.00 96.12 195 CYS A O 1
ATOM 1540 N N . PHE A 1 196 ? -10.608 4.894 13.249 1.00 96.56 196 PHE A N 1
ATOM 1541 C CA . PHE A 1 196 ? -9.881 3.716 12.757 1.00 96.56 196 PHE A CA 1
ATOM 1542 C C . PHE A 1 196 ? -10.102 2.477 13.634 1.00 96.56 196 PHE A C 1
ATOM 1544 O O . PHE A 1 196 ? -10.315 1.389 13.112 1.00 96.56 196 PHE A O 1
ATOM 1551 N N . GLU A 1 197 ? -10.122 2.649 14.958 1.00 94.62 197 GLU A N 1
ATOM 1552 C CA . GLU A 1 197 ? -10.385 1.561 15.909 1.00 94.62 197 GLU A CA 1
ATOM 1553 C C . GLU A 1 197 ? -11.707 0.836 15.631 1.00 94.62 197 GLU A C 1
ATOM 1555 O O . GLU A 1 197 ? -11.800 -0.366 15.857 1.00 94.62 197 GLU A O 1
ATOM 1560 N N . ASN A 1 198 ? -12.701 1.524 15.059 1.00 94.69 198 ASN A N 1
ATOM 1561 C CA . ASN A 1 198 ? -14.004 0.927 14.804 1.00 94.69 198 ASN A CA 1
ATOM 1562 C C . ASN A 1 198 ? -14.024 -0.031 13.611 1.00 94.69 198 ASN A C 1
ATOM 1564 O O . ASN A 1 198 ? -14.999 -0.760 13.432 1.00 94.69 198 ASN A O 1
ATOM 1568 N N . ILE A 1 199 ? -12.983 -0.009 12.777 1.00 96.06 199 ILE A N 1
ATOM 1569 C CA . ILE A 1 199 ? -12.923 -0.780 11.533 1.00 96.06 199 ILE A CA 1
ATOM 1570 C C . ILE A 1 199 ? -11.839 -1.857 11.545 1.00 96.06 199 ILE A C 1
ATOM 1572 O O . ILE A 1 199 ? -11.723 -2.591 10.567 1.00 96.06 199 ILE A O 1
ATOM 1576 N N . VAL A 1 200 ? -11.040 -1.954 12.616 1.00 96.31 200 VAL A N 1
ATOM 1577 C CA . VAL A 1 200 ? -9.892 -2.874 12.693 1.00 96.31 200 VAL A CA 1
ATOM 1578 C C . VAL A 1 200 ? -10.324 -4.316 12.455 1.00 96.31 200 VAL A C 1
ATOM 1580 O O . VAL A 1 200 ? -9.722 -4.993 11.625 1.00 96.31 200 VAL A O 1
ATOM 1583 N N . ASP A 1 201 ? -11.399 -4.763 13.107 1.00 95.31 201 ASP A N 1
ATOM 1584 C CA . ASP A 1 201 ? -11.935 -6.114 12.918 1.00 95.31 201 ASP A CA 1
ATOM 1585 C C . ASP A 1 201 ? -12.399 -6.346 11.474 1.00 95.31 201 ASP A C 1
ATOM 1587 O O . ASP A 1 201 ? -12.055 -7.353 10.862 1.00 95.31 201 ASP A O 1
ATOM 1591 N N . SER A 1 202 ? -13.116 -5.380 10.885 1.00 95.88 202 SER A N 1
ATOM 1592 C CA . SER A 1 202 ? -13.584 -5.472 9.496 1.00 95.88 202 SER A CA 1
ATOM 1593 C C . SER A 1 202 ? -12.421 -5.522 8.502 1.00 95.88 202 SER A C 1
ATOM 1595 O O . SER A 1 202 ? -12.485 -6.253 7.515 1.00 95.88 202 SER A O 1
ATOM 1597 N N . LEU A 1 203 ? -11.357 -4.755 8.754 1.00 97.00 203 LEU A N 1
ATOM 1598 C CA . LEU A 1 203 ? -10.140 -4.762 7.947 1.00 97.00 203 LEU A CA 1
ATOM 1599 C C . LEU A 1 203 ? -9.384 -6.089 8.094 1.00 97.00 203 LEU A C 1
ATOM 1601 O O . LEU A 1 203 ? -8.924 -6.645 7.097 1.00 97.00 203 LEU A O 1
ATOM 1605 N N . SER A 1 204 ? -9.280 -6.603 9.322 1.00 96.00 204 SER A N 1
ATOM 1606 C CA . SER A 1 204 ? -8.646 -7.886 9.630 1.00 96.00 204 SER A CA 1
ATOM 1607 C C . SER A 1 204 ? -9.362 -9.042 8.928 1.00 96.00 204 SER A C 1
ATOM 1609 O O . SER A 1 204 ? -8.720 -9.818 8.217 1.00 96.00 204 SER A O 1
ATOM 1611 N N . ASP A 1 205 ? -10.695 -9.092 9.022 1.00 95.81 205 ASP A N 1
ATOM 1612 C CA . ASP A 1 205 ? -11.542 -10.070 8.331 1.00 95.81 205 ASP A CA 1
ATOM 1613 C C . ASP A 1 205 ? -11.365 -9.999 6.808 1.00 95.81 205 ASP A C 1
ATOM 1615 O O . ASP A 1 205 ? -11.243 -11.027 6.134 1.00 95.81 205 ASP A O 1
ATOM 1619 N N . PHE A 1 206 ? -11.330 -8.783 6.255 1.00 97.56 206 PHE A N 1
ATOM 1620 C CA . PHE A 1 206 ? -11.191 -8.567 4.817 1.00 97.56 206 PHE A CA 1
ATOM 1621 C C . PHE A 1 206 ? -9.825 -9.026 4.287 1.00 97.56 206 PHE A C 1
ATOM 1623 O O . PHE A 1 206 ? -9.747 -9.701 3.252 1.00 97.56 206 PHE A O 1
ATOM 1630 N N . ILE A 1 207 ? -8.746 -8.686 5.002 1.00 97.00 207 ILE A N 1
ATOM 1631 C CA . ILE A 1 207 ? -7.377 -9.077 4.648 1.00 97.00 207 ILE A CA 1
ATOM 1632 C C . ILE A 1 207 ? -7.160 -10.584 4.870 1.00 97.00 207 ILE A C 1
ATOM 1634 O O . ILE A 1 207 ? -6.485 -11.240 4.067 1.00 97.00 207 ILE A O 1
ATOM 1638 N N . GLY A 1 208 ? -7.718 -11.147 5.945 1.00 95.12 208 GLY A N 1
ATOM 1639 C CA . GLY A 1 208 ? -7.560 -12.551 6.318 1.00 95.12 208 GLY A CA 1
ATOM 1640 C C . GLY A 1 208 ? -6.087 -12.957 6.381 1.00 95.12 208 GLY A C 1
ATOM 1641 O O . GLY A 1 208 ? -5.243 -12.203 6.859 1.00 95.12 208 GLY A O 1
ATOM 1642 N N . GLU A 1 209 ? -5.733 -14.122 5.836 1.00 94.81 209 GLU A N 1
ATOM 1643 C CA . GLU A 1 209 ? -4.343 -14.616 5.785 1.00 94.81 209 GLU A CA 1
ATOM 1644 C C . GLU A 1 209 ? -3.576 -14.233 4.506 1.00 94.81 209 GLU A C 1
ATOM 1646 O O . GLU A 1 209 ? -2.430 -14.650 4.311 1.00 94.81 209 GLU A O 1
ATOM 1651 N N . LEU A 1 210 ? -4.189 -13.450 3.611 1.00 96.50 210 LEU A N 1
ATOM 1652 C CA . LEU A 1 210 ? -3.622 -13.169 2.294 1.00 96.50 210 LEU A CA 1
ATOM 1653 C C . LEU A 1 210 ? -2.336 -12.323 2.371 1.00 96.50 210 LEU A C 1
ATOM 1655 O O . LEU A 1 210 ? -2.145 -11.533 3.300 1.00 96.50 210 LEU A O 1
ATOM 1659 N N . PRO A 1 211 ? -1.429 -12.443 1.388 1.00 97.31 211 PRO A N 1
ATOM 1660 C CA . PRO A 1 211 ? -0.335 -11.496 1.233 1.00 97.31 211 PRO A CA 1
ATOM 1661 C C . PRO A 1 211 ? -0.830 -10.051 1.130 1.00 97.31 211 PRO A C 1
ATOM 1663 O O . PRO A 1 211 ? -1.857 -9.797 0.501 1.00 97.31 211 PRO A O 1
ATOM 1666 N N . ILE A 1 212 ? -0.062 -9.114 1.689 1.00 98.38 212 ILE A N 1
ATOM 1667 C CA . ILE A 1 212 ? -0.328 -7.676 1.562 1.00 98.38 212 ILE A CA 1
ATOM 1668 C C . ILE A 1 212 ? 0.626 -7.080 0.529 1.00 98.38 212 ILE A C 1
ATOM 1670 O O . ILE A 1 212 ? 1.832 -7.349 0.539 1.00 98.38 212 ILE A O 1
ATOM 1674 N N . VAL A 1 213 ? 0.071 -6.272 -0.363 1.00 98.69 213 VAL A N 1
ATOM 1675 C CA . VAL A 1 213 ? 0.774 -5.580 -1.440 1.00 98.69 213 VAL A CA 1
ATOM 1676 C C . VAL A 1 213 ? 0.558 -4.078 -1.278 1.00 98.69 213 VAL A C 1
ATOM 1678 O O . VAL A 1 213 ? -0.502 -3.649 -0.842 1.00 98.69 213 VAL A O 1
ATOM 1681 N N . GLY A 1 214 ? 1.549 -3.270 -1.629 1.00 98.56 214 GLY A N 1
ATOM 1682 C CA . GLY A 1 214 ? 1.407 -1.815 -1.663 1.00 98.56 214 GLY A CA 1
ATOM 1683 C C . GLY A 1 214 ? 2.566 -1.165 -2.400 1.00 98.56 214 GLY A C 1
ATOM 1684 O O . GLY A 1 214 ? 3.457 -1.853 -2.915 1.00 98.56 214 GLY A O 1
ATOM 1685 N N . HIS A 1 215 ? 2.564 0.159 -2.468 1.00 98.44 215 HIS A N 1
ATOM 1686 C CA . HIS A 1 215 ? 3.638 0.936 -3.074 1.00 98.44 215 HIS A CA 1
ATOM 1687 C C . HIS A 1 215 ? 4.318 1.783 -2.003 1.00 98.44 215 HIS A C 1
ATOM 1689 O O . HIS A 1 215 ? 3.685 2.646 -1.418 1.00 98.44 215 HIS A O 1
ATOM 1695 N N . ASN A 1 216 ? 5.599 1.519 -1.718 1.00 98.00 216 ASN A N 1
ATOM 1696 C CA . ASN A 1 216 ? 6.251 1.989 -0.490 1.00 98.00 216 ASN A CA 1
ATOM 1697 C C . ASN A 1 216 ? 5.522 1.487 0.780 1.00 98.00 216 ASN A C 1
ATOM 1699 O O . ASN A 1 216 ? 5.427 2.184 1.790 1.00 98.00 216 ASN A O 1
ATOM 1703 N N . LEU A 1 217 ? 5.075 0.224 0.731 1.00 98.38 217 LEU A N 1
ATOM 1704 C CA . LEU A 1 217 ? 4.165 -0.426 1.690 1.00 98.38 217 LEU A CA 1
ATOM 1705 C C . LEU A 1 217 ? 4.592 -0.325 3.172 1.00 98.38 217 LEU A C 1
ATOM 1707 O O . LEU A 1 217 ? 3.776 -0.453 4.084 1.00 98.38 217 LEU A O 1
ATOM 1711 N N . ILE A 1 218 ? 5.881 -0.108 3.455 1.00 98.19 218 ILE A N 1
ATOM 1712 C CA . ILE A 1 218 ? 6.359 0.094 4.830 1.00 98.19 218 ILE A CA 1
ATOM 1713 C C . ILE A 1 218 ? 5.722 1.318 5.501 1.00 98.19 218 ILE A C 1
ATOM 1715 O O . ILE A 1 218 ? 5.633 1.359 6.728 1.00 98.19 218 ILE A O 1
ATOM 1719 N N . PHE A 1 219 ? 5.309 2.316 4.720 1.00 98.44 219 PHE A N 1
ATOM 1720 C CA . PHE A 1 219 ? 4.600 3.485 5.219 1.00 98.44 219 PHE A CA 1
ATOM 1721 C C . PHE A 1 219 ? 3.232 3.086 5.783 1.00 98.44 219 PHE A C 1
ATOM 1723 O O . PHE A 1 219 ? 2.982 3.298 6.973 1.00 98.44 219 PHE A O 1
ATOM 1730 N N . ASP A 1 220 ? 2.411 2.421 4.972 1.00 98.69 220 ASP A N 1
ATOM 1731 C CA . ASP A 1 220 ? 1.051 2.000 5.316 1.00 98.69 220 ASP A CA 1
ATOM 1732 C C . ASP A 1 220 ? 1.055 1.061 6.516 1.00 98.69 220 ASP A C 1
ATOM 1734 O O . ASP A 1 220 ? 0.370 1.304 7.507 1.00 98.69 220 ASP A O 1
ATOM 1738 N N . LEU A 1 221 ? 1.914 0.035 6.489 1.00 98.44 221 LEU A N 1
ATOM 1739 C CA . LEU A 1 221 ? 2.019 -0.946 7.571 1.00 98.44 221 LEU A CA 1
ATOM 1740 C C . LEU A 1 221 ? 2.336 -0.286 8.921 1.00 98.44 221 LEU A C 1
ATOM 1742 O O . LEU A 1 221 ? 1.775 -0.672 9.944 1.00 98.44 221 LEU A O 1
ATOM 1746 N N . LYS A 1 222 ? 3.181 0.749 8.953 1.00 98.44 222 LYS A N 1
ATOM 1747 C CA . LYS A 1 222 ? 3.457 1.467 10.207 1.00 98.44 222 LYS A CA 1
ATOM 1748 C C . LYS A 1 222 ? 2.244 2.252 10.705 1.00 98.44 222 LYS A C 1
ATOM 1750 O O . LYS A 1 222 ? 2.008 2.288 11.911 1.00 98.44 222 LYS A O 1
ATOM 1755 N N . PHE A 1 223 ? 1.487 2.881 9.808 1.00 98.62 223 PHE A N 1
ATOM 1756 C CA . PHE A 1 223 ? 0.263 3.599 10.170 1.00 98.62 223 PHE A CA 1
ATOM 1757 C C . PHE A 1 223 ? -0.827 2.659 10.670 1.00 98.62 223 PHE A C 1
ATOM 1759 O O . PHE A 1 223 ? -1.445 2.945 11.695 1.00 98.62 223 PHE A O 1
ATOM 1766 N N . LEU A 1 224 ? -1.015 1.530 9.992 1.00 98.12 224 LEU A N 1
ATOM 1767 C CA . LEU A 1 224 ? -1.951 0.485 10.385 1.00 98.12 224 LEU A CA 1
ATOM 1768 C C . LEU A 1 224 ? -1.631 -0.055 11.785 1.00 98.12 224 LEU A C 1
ATOM 1770 O O . LEU A 1 224 ? -2.498 -0.046 12.659 1.00 98.12 224 LEU A O 1
ATOM 1774 N N . PHE A 1 225 ? -0.369 -0.422 12.029 1.00 97.81 225 PHE A N 1
ATOM 1775 C CA . PHE A 1 225 ? 0.077 -0.924 13.329 1.00 97.81 225 PHE A CA 1
ATOM 1776 C C . PHE A 1 225 ? -0.134 0.113 14.438 1.00 97.81 225 PHE A C 1
ATOM 1778 O O . PHE A 1 225 ? -0.823 -0.144 15.423 1.00 97.81 225 PHE A O 1
ATOM 1785 N N . CYS A 1 226 ? 0.367 1.340 14.254 1.00 97.56 226 CYS A N 1
ATOM 1786 C CA . CYS A 1 226 ? 0.206 2.413 15.240 1.00 97.56 226 CYS A CA 1
ATOM 1787 C C . CYS A 1 226 ? -1.245 2.875 15.439 1.00 97.56 226 CYS A C 1
ATOM 1789 O O . CYS A 1 226 ? -1.511 3.638 16.372 1.00 97.56 226 CYS A O 1
ATOM 1791 N N . SER A 1 227 ? -2.173 2.461 14.576 1.00 96.75 227 SER A N 1
ATOM 1792 C CA . SER A 1 227 ? -3.604 2.741 14.719 1.00 96.75 227 SER A CA 1
ATOM 1793 C C . SER A 1 227 ? -4.374 1.590 15.378 1.00 96.75 227 SER A C 1
ATOM 1795 O O . SER A 1 227 ? -5.559 1.755 15.633 1.00 96.75 227 SER A O 1
ATOM 1797 N N . GLY A 1 228 ? -3.710 0.476 15.715 1.00 95.31 228 GLY A N 1
ATOM 1798 C CA . GLY A 1 228 ? -4.297 -0.644 16.460 1.00 95.31 228 GLY A CA 1
ATOM 1799 C C . GLY A 1 228 ? -4.503 -1.926 15.650 1.00 95.31 228 GLY A C 1
ATOM 1800 O O . GLY A 1 228 ? -4.991 -2.907 16.205 1.00 95.31 228 GLY A O 1
ATOM 1801 N N . TYR A 1 229 ? -4.132 -1.957 14.363 1.00 95.56 229 TYR A N 1
ATOM 1802 C CA . TYR A 1 229 ? -4.208 -3.177 13.554 1.00 95.56 229 TYR A CA 1
ATOM 1803 C C . TYR A 1 229 ? -2.915 -3.995 13.665 1.00 95.56 229 TYR A C 1
ATOM 1805 O O . TYR A 1 229 ? -1.933 -3.734 12.964 1.00 95.56 229 TYR A O 1
ATOM 1813 N N . ASP A 1 230 ? -2.920 -5.005 14.537 1.00 92.56 230 ASP A N 1
ATOM 1814 C CA . ASP A 1 230 ? -1.801 -5.937 14.681 1.00 92.56 230 ASP A CA 1
ATOM 1815 C C . ASP A 1 230 ? -1.838 -7.048 13.616 1.00 92.56 230 ASP A C 1
ATOM 1817 O O . ASP A 1 230 ? -2.282 -8.173 13.835 1.00 92.56 230 ASP A O 1
ATOM 1821 N N . PHE A 1 231 ? -1.319 -6.750 12.426 1.00 91.50 231 PHE A N 1
ATOM 1822 C CA . PHE A 1 231 ? -1.161 -7.745 11.359 1.00 91.50 231 PHE A CA 1
ATOM 1823 C C . PHE A 1 231 ? -0.044 -8.773 11.628 1.00 91.50 231 PHE A C 1
ATOM 1825 O O . PHE A 1 231 ? 0.168 -9.674 10.804 1.00 91.50 231 PHE A O 1
ATOM 1832 N N . THR A 1 232 ? 0.703 -8.642 12.730 1.00 87.12 232 THR A N 1
ATOM 1833 C CA . THR A 1 232 ? 1.901 -9.446 13.014 1.00 87.12 232 THR A CA 1
ATOM 1834 C C . THR A 1 232 ? 1.578 -10.806 13.629 1.00 87.12 232 THR A C 1
ATOM 1836 O O . THR A 1 232 ? 2.409 -11.718 13.562 1.00 87.12 232 THR A O 1
ATOM 1839 N N . GLU A 1 233 ? 0.345 -10.994 14.114 1.00 84.25 233 GLU A N 1
ATOM 1840 C CA . GLU A 1 233 ? -0.165 -12.282 14.599 1.00 84.25 233 GLU A CA 1
ATOM 1841 C C . GLU A 1 233 ? -0.000 -13.396 13.547 1.00 84.25 233 GLU A C 1
ATOM 1843 O O . GLU A 1 233 ? 0.318 -14.549 13.867 1.00 84.25 233 GLU A O 1
ATOM 1848 N N . ILE A 1 234 ? -0.097 -13.042 12.259 1.00 88.56 234 ILE A N 1
ATOM 1849 C CA . ILE A 1 234 ? 0.114 -13.966 11.141 1.00 88.56 234 ILE A CA 1
ATOM 1850 C C . ILE A 1 234 ? 1.605 -14.060 10.792 1.00 88.56 234 ILE A C 1
ATOM 1852 O O . ILE A 1 234 ? 2.101 -13.480 9.823 1.00 88.56 234 ILE A O 1
ATOM 1856 N N . LYS A 1 235 ? 2.328 -14.890 11.553 1.00 84.19 235 LYS A N 1
ATOM 1857 C CA . LYS A 1 235 ? 3.798 -15.054 11.477 1.00 84.19 235 LYS A CA 1
ATOM 1858 C C . LYS A 1 235 ? 4.372 -15.340 10.083 1.00 84.19 235 LYS A C 1
ATOM 1860 O O . LYS A 1 235 ? 5.543 -15.066 9.836 1.00 84.19 235 LYS A O 1
ATOM 1865 N N . LYS A 1 236 ? 3.598 -15.965 9.189 1.00 89.31 236 LYS A N 1
ATOM 1866 C CA . LYS A 1 236 ? 4.052 -16.374 7.844 1.00 89.31 236 LYS A CA 1
ATOM 1867 C C . LYS A 1 236 ? 3.511 -15.493 6.713 1.00 89.31 236 LYS A C 1
ATOM 1869 O O . LYS A 1 236 ? 3.748 -15.831 5.549 1.00 89.31 236 LYS A O 1
ATOM 1874 N N . ARG A 1 237 ? 2.824 -14.387 7.030 1.00 94.25 237 ARG A N 1
ATOM 1875 C CA . ARG A 1 237 ? 2.286 -13.468 6.020 1.00 94.25 237 ARG A CA 1
ATOM 1876 C C . ARG A 1 237 ? 3.403 -12.940 5.120 1.00 94.25 237 ARG A C 1
ATOM 1878 O O . ARG A 1 237 ? 4.525 -12.690 5.563 1.00 94.25 237 ARG A O 1
ATOM 1885 N N . LYS A 1 238 ? 3.094 -12.802 3.832 1.00 96.19 238 LYS A N 1
ATOM 1886 C CA . LYS A 1 238 ? 3.994 -12.228 2.830 1.00 96.19 238 LYS A CA 1
ATOM 1887 C C . LYS A 1 238 ? 3.625 -10.773 2.576 1.00 96.19 238 LYS A C 1
ATOM 1889 O O . LYS A 1 238 ? 2.447 -10.442 2.494 1.00 96.19 238 LYS A O 1
ATOM 1894 N N . TYR A 1 239 ? 4.648 -9.943 2.425 1.00 97.62 239 TYR A N 1
ATOM 1895 C CA . TYR A 1 239 ? 4.521 -8.523 2.117 1.00 97.62 239 TYR A CA 1
ATOM 1896 C C . TYR A 1 239 ? 5.274 -8.246 0.827 1.00 97.62 239 TYR A C 1
ATOM 1898 O O . TYR A 1 239 ? 6.444 -8.622 0.724 1.00 97.62 239 TYR A O 1
ATOM 1906 N N . TYR A 1 240 ? 4.638 -7.596 -0.137 1.00 98.06 240 TYR A N 1
ATOM 1907 C CA . TYR A 1 240 ? 5.273 -7.227 -1.396 1.00 98.06 240 TYR A CA 1
ATOM 1908 C C . TYR A 1 240 ? 5.188 -5.720 -1.592 1.00 98.06 240 TYR A C 1
ATOM 1910 O O . TYR A 1 240 ? 4.106 -5.144 -1.642 1.00 98.06 240 TYR A O 1
ATOM 1918 N N . ASP A 1 241 ? 6.349 -5.088 -1.711 1.00 98.44 241 ASP A N 1
ATOM 1919 C CA . ASP A 1 241 ? 6.447 -3.671 -2.028 1.00 98.44 241 ASP A CA 1
ATOM 1920 C C . ASP A 1 241 ? 6.738 -3.499 -3.521 1.00 98.44 241 ASP A C 1
ATOM 1922 O O . ASP A 1 241 ? 7.793 -3.907 -4.024 1.00 98.44 241 ASP A O 1
ATOM 1926 N N . THR A 1 242 ? 5.786 -2.898 -4.230 1.00 98.38 242 THR A N 1
ATOM 1927 C CA . THR A 1 242 ? 5.882 -2.659 -5.671 1.00 98.38 242 THR A CA 1
ATOM 1928 C C . THR A 1 242 ? 6.954 -1.636 -6.023 1.00 98.38 242 THR A C 1
ATOM 1930 O O . THR A 1 242 ? 7.536 -1.756 -7.095 1.00 98.38 242 THR A O 1
ATOM 1933 N N . LEU A 1 243 ? 7.296 -0.697 -5.132 1.00 98.06 243 LEU A N 1
ATOM 1934 C CA . LEU A 1 243 ? 8.394 0.250 -5.356 1.00 98.06 243 LEU A CA 1
ATOM 1935 C C . LEU A 1 243 ? 9.737 -0.490 -5.390 1.00 98.06 243 LEU A C 1
ATOM 1937 O O . LEU A 1 243 ? 10.501 -0.390 -6.355 1.00 98.06 243 LEU A O 1
ATOM 1941 N N . THR A 1 244 ? 9.993 -1.312 -4.370 1.00 96.25 244 THR A N 1
ATOM 1942 C CA . THR A 1 244 ? 11.178 -2.174 -4.327 1.00 96.25 244 THR A CA 1
ATOM 1943 C C . THR A 1 244 ? 11.211 -3.140 -5.514 1.00 96.25 244 THR A C 1
ATOM 1945 O O . THR A 1 244 ? 12.269 -3.336 -6.117 1.00 96.25 244 THR A O 1
ATOM 1948 N N . LEU A 1 245 ? 10.074 -3.741 -5.881 1.00 96.25 245 LEU A N 1
ATOM 1949 C CA . LEU A 1 245 ? 10.004 -4.648 -7.027 1.00 96.25 245 LEU A CA 1
ATOM 1950 C C . LEU A 1 245 ? 10.294 -3.919 -8.347 1.00 96.25 245 LEU A C 1
ATOM 1952 O O . LEU A 1 245 ? 11.122 -4.404 -9.116 1.00 96.25 245 LEU A O 1
ATOM 1956 N N . ALA A 1 246 ? 9.700 -2.744 -8.571 1.00 96.50 246 ALA A N 1
ATOM 1957 C CA . ALA A 1 246 ? 9.928 -1.917 -9.754 1.00 96.50 246 ALA A CA 1
ATOM 1958 C C . ALA A 1 246 ? 11.409 -1.591 -9.934 1.00 96.50 246 ALA A C 1
ATOM 1960 O O . ALA A 1 246 ? 11.952 -1.841 -11.005 1.00 96.50 246 ALA A O 1
ATOM 1961 N N . SER A 1 247 ? 12.099 -1.183 -8.864 1.00 93.94 247 SER A N 1
ATOM 1962 C CA . SER A 1 247 ? 13.537 -0.870 -8.914 1.00 93.94 247 SER A CA 1
ATOM 1963 C C . SER A 1 247 ? 14.454 -2.044 -9.288 1.00 93.94 247 SER A C 1
ATOM 1965 O O . SER A 1 247 ? 15.632 -1.849 -9.578 1.00 93.94 247 SER A O 1
ATOM 1967 N N . ARG A 1 248 ? 13.937 -3.279 -9.259 1.00 92.00 248 ARG A N 1
ATOM 1968 C CA . ARG A 1 248 ? 14.664 -4.510 -9.615 1.00 92.00 248 ARG A CA 1
ATOM 1969 C C . ARG A 1 248 ? 14.227 -5.117 -10.944 1.00 92.00 248 ARG A C 1
ATOM 1971 O O . ARG A 1 248 ? 14.788 -6.142 -11.350 1.00 92.00 248 ARG A O 1
ATOM 1978 N N . VAL A 1 249 ? 13.165 -4.582 -11.532 1.00 91.62 249 VAL A N 1
ATOM 1979 C CA . VAL A 1 249 ? 12.569 -5.047 -12.788 1.00 91.62 249 VAL A CA 1
ATOM 1980 C C . VAL A 1 249 ? 12.853 -4.040 -13.895 1.00 91.62 249 VAL A C 1
ATOM 1982 O O . VAL A 1 249 ? 13.218 -4.445 -14.992 1.00 91.62 249 VAL A O 1
ATOM 1985 N N . LEU A 1 250 ? 12.733 -2.751 -13.584 1.00 91.12 250 LEU A N 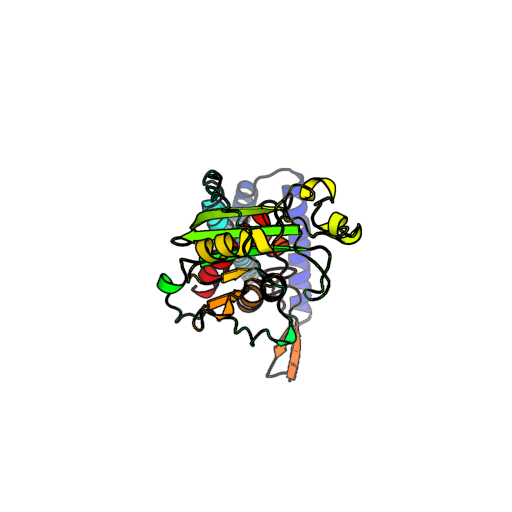1
ATOM 1986 C CA . LEU A 1 250 ? 12.851 -1.640 -14.518 1.00 91.12 250 LEU A CA 1
ATOM 1987 C C . LEU A 1 250 ? 14.156 -0.875 -14.299 1.00 91.12 250 LEU A C 1
ATOM 1989 O O . LEU A 1 250 ? 14.683 -0.822 -13.185 1.00 91.12 250 LEU A O 1
ATOM 1993 N N . ILE A 1 251 ? 14.660 -0.262 -15.367 1.00 88.38 251 ILE A N 1
ATOM 1994 C CA . ILE A 1 251 ? 15.832 0.612 -15.333 1.00 88.38 251 ILE A CA 1
ATOM 1995 C C . ILE A 1 251 ? 15.358 2.061 -15.247 1.00 88.38 251 ILE A C 1
ATOM 1997 O O . ILE A 1 251 ? 14.620 2.525 -16.109 1.00 88.38 251 ILE A O 1
ATOM 2001 N N . LYS A 1 252 ? 15.805 2.801 -14.233 1.00 88.00 252 LYS A N 1
ATOM 2002 C CA . LYS A 1 252 ? 15.535 4.239 -14.145 1.00 88.00 252 LYS A CA 1
ATOM 2003 C C . LYS A 1 252 ? 16.428 5.023 -15.109 1.00 88.00 252 LYS A C 1
ATOM 2005 O O . LYS A 1 252 ? 17.623 4.732 -15.202 1.00 88.00 252 LYS A O 1
ATOM 2010 N N . GLU A 1 253 ? 15.890 6.044 -15.762 1.00 83.56 253 GLU A N 1
ATOM 2011 C CA . GLU A 1 253 ? 16.668 6.981 -16.574 1.00 83.56 253 GLU A CA 1
ATOM 2012 C C . GLU A 1 253 ? 17.841 7.593 -15.790 1.00 83.56 253 GLU A C 1
ATOM 2014 O O . GLU A 1 253 ? 17.729 7.931 -14.608 1.00 83.56 253 GLU A O 1
ATOM 2019 N N . GLY A 1 254 ? 19.000 7.696 -16.449 1.00 79.25 254 GLY A N 1
ATOM 2020 C CA . GLY A 1 254 ? 20.231 8.196 -15.829 1.00 79.25 254 GLY A CA 1
ATOM 2021 C C . GLY A 1 254 ? 20.837 7.262 -14.776 1.00 79.25 254 GLY A C 1
ATOM 2022 O O . GLY A 1 254 ? 21.716 7.681 -14.023 1.00 79.25 254 GLY A O 1
ATOM 2023 N N . SER A 1 255 ? 20.383 6.005 -14.688 1.00 79.81 255 SER A N 1
ATOM 2024 C CA . SER A 1 255 ? 21.032 5.008 -13.835 1.00 79.81 255 SER A CA 1
ATOM 2025 C C . SER A 1 255 ? 22.458 4.741 -14.308 1.00 79.81 255 SER A C 1
ATOM 2027 O O . SER A 1 255 ? 22.726 4.609 -15.501 1.00 79.81 255 SER A O 1
ATOM 2029 N N . GLN A 1 256 ? 23.367 4.607 -13.348 1.00 78.50 256 GLN A N 1
ATOM 2030 C CA . GLN A 1 256 ? 24.759 4.262 -13.604 1.00 78.50 256 GLN A CA 1
ATOM 2031 C C . GLN A 1 256 ? 24.990 2.786 -13.312 1.00 78.50 256 GLN A C 1
ATOM 2033 O O . GLN A 1 256 ? 24.420 2.229 -12.368 1.00 78.50 256 GLN A O 1
ATOM 2038 N N . ARG A 1 257 ? 25.861 2.148 -14.092 1.00 76.69 257 ARG A N 1
ATOM 2039 C CA . ARG A 1 257 ? 26.321 0.784 -13.825 1.00 76.69 257 ARG A CA 1
ATOM 2040 C C . ARG A 1 257 ? 27.794 0.786 -13.463 1.00 76.69 257 ARG A C 1
ATOM 2042 O O . ARG A 1 257 ? 28.586 1.534 -14.028 1.00 76.69 257 ARG A O 1
ATOM 2049 N N . TRP A 1 258 ? 28.165 -0.080 -12.529 1.00 78.00 258 TRP A N 1
ATOM 2050 C CA . TRP A 1 258 ? 29.569 -0.310 -12.222 1.00 78.00 258 TRP A CA 1
ATOM 2051 C C . TRP A 1 258 ? 30.223 -1.093 -13.361 1.00 78.00 258 TRP A C 1
ATOM 2053 O O . TRP A 1 258 ? 29.871 -2.249 -13.615 1.00 78.00 258 TRP A O 1
ATOM 2063 N N . ASN A 1 259 ? 31.183 -0.473 -14.036 1.00 75.75 259 ASN A N 1
ATOM 2064 C CA . ASN A 1 259 ? 32.034 -1.139 -15.002 1.00 75.75 259 ASN A CA 1
ATOM 2065 C C . ASN A 1 259 ? 33.205 -1.796 -14.256 1.00 75.75 259 ASN A C 1
ATOM 2067 O O . ASN A 1 259 ? 34.123 -1.128 -13.786 1.00 75.75 259 ASN A O 1
ATOM 2071 N N . VAL A 1 260 ? 33.174 -3.128 -14.152 1.00 81.44 260 VAL A N 1
ATOM 2072 C CA . VAL A 1 260 ? 34.203 -3.913 -13.443 1.00 81.44 260 VAL A CA 1
ATOM 2073 C C . VAL A 1 260 ? 35.584 -3.782 -14.093 1.00 81.44 260 VAL A C 1
ATOM 2075 O O . VAL A 1 260 ? 36.585 -3.852 -13.388 1.00 81.44 260 VAL A O 1
ATOM 2078 N N . GLN A 1 261 ? 35.650 -3.608 -15.414 1.00 81.50 261 GLN A N 1
ATOM 2079 C CA . GLN A 1 261 ? 36.914 -3.538 -16.153 1.00 81.50 261 GLN A CA 1
ATOM 2080 C C . GLN A 1 261 ? 37.598 -2.185 -15.968 1.00 81.50 261 GLN A C 1
ATOM 2082 O O . GLN A 1 261 ? 38.805 -2.135 -15.754 1.00 81.50 261 GLN A O 1
ATOM 2087 N N . GLU A 1 262 ? 36.817 -1.111 -16.011 1.00 83.62 262 GLU A N 1
ATOM 2088 C CA . GLU A 1 262 ? 37.323 0.260 -15.906 1.00 83.62 262 GLU A CA 1
ATOM 2089 C C . GLU A 1 262 ? 37.374 0.759 -14.451 1.00 83.62 262 GLU A C 1
ATOM 2091 O O . GLU A 1 262 ? 38.005 1.771 -14.160 1.00 83.62 262 GLU A O 1
ATOM 2096 N N . GLY A 1 263 ? 36.724 0.060 -13.514 1.00 85.06 263 GLY A N 1
ATOM 2097 C CA . GLY A 1 263 ? 36.672 0.455 -12.105 1.00 85.06 263 GLY A CA 1
ATOM 2098 C C . GLY A 1 263 ? 35.934 1.778 -11.876 1.00 85.06 263 GLY A C 1
ATOM 2099 O O . GLY A 1 263 ? 36.244 2.498 -10.926 1.00 85.06 263 GLY A O 1
ATOM 2100 N N . ILE A 1 264 ? 34.984 2.113 -12.754 1.00 83.38 264 ILE A N 1
ATOM 2101 C CA . ILE A 1 264 ? 34.202 3.353 -12.712 1.00 83.38 264 ILE A CA 1
ATOM 2102 C C . ILE A 1 264 ? 32.710 3.063 -12.851 1.00 83.38 264 ILE A C 1
ATOM 2104 O O . ILE A 1 264 ? 32.301 2.044 -13.408 1.00 83.38 264 ILE A O 1
ATOM 2108 N N . TYR A 1 265 ? 31.889 3.994 -12.374 1.00 77.44 265 TYR A N 1
ATOM 2109 C CA . TYR A 1 265 ? 30.489 4.055 -12.770 1.00 77.44 265 TYR A CA 1
ATOM 2110 C C . TYR A 1 265 ? 30.401 4.693 -14.152 1.00 77.44 265 TYR A C 1
ATOM 2112 O O . TYR A 1 265 ? 30.916 5.790 -14.360 1.00 77.44 265 TYR A O 1
ATOM 2120 N N . GLU A 1 266 ? 29.760 4.002 -15.083 1.00 74.62 266 GLU A N 1
ATOM 2121 C CA . GLU A 1 266 ? 29.423 4.550 -16.391 1.00 74.62 266 GLU A CA 1
ATOM 2122 C C . GLU A 1 266 ? 27.911 4.730 -16.493 1.00 74.62 266 GLU A C 1
ATOM 2124 O O . GLU A 1 266 ? 27.132 3.907 -15.991 1.00 74.62 266 GLU A O 1
ATOM 2129 N N . ASP A 1 267 ? 27.502 5.827 -17.124 1.00 74.19 267 ASP A N 1
ATOM 2130 C CA . ASP A 1 267 ? 26.099 6.071 -17.425 1.00 74.19 267 ASP A CA 1
ATOM 2131 C C . ASP A 1 267 ? 25.604 4.971 -18.365 1.00 74.19 267 ASP A C 1
ATOM 2133 O O . ASP A 1 267 ? 26.279 4.584 -19.326 1.00 74.19 267 ASP A O 1
ATOM 2137 N N . ILE A 1 268 ? 24.421 4.436 -18.084 1.00 68.69 268 ILE A N 1
ATOM 2138 C CA . ILE A 1 268 ? 23.770 3.524 -19.014 1.00 68.69 268 ILE A CA 1
ATOM 2139 C C . ILE A 1 268 ? 23.336 4.370 -20.221 1.00 68.69 268 ILE A C 1
ATOM 2141 O O . ILE A 1 268 ? 22.459 5.215 -20.096 1.00 68.69 268 ILE A O 1
ATOM 2145 N N . GLU A 1 269 ? 23.959 4.155 -21.388 1.00 60.03 269 GLU A N 1
ATOM 2146 C CA . GLU A 1 269 ? 23.629 4.862 -22.646 1.00 60.03 269 GLU A CA 1
ATOM 2147 C C . GLU A 1 269 ? 22.216 4.530 -23.192 1.00 60.03 269 GLU A C 1
ATOM 2149 O O . GLU A 1 269 ? 21.812 5.071 -24.222 1.00 60.03 269 GLU A O 1
ATOM 2154 N N . ASP A 1 270 ? 21.482 3.628 -22.529 1.00 66.62 270 ASP A N 1
ATOM 2155 C CA . ASP A 1 270 ? 20.102 3.235 -22.847 1.00 66.62 270 ASP A CA 1
ATOM 2156 C C . ASP A 1 270 ? 19.123 4.277 -22.283 1.00 66.62 270 ASP A C 1
ATOM 2158 O O . ASP A 1 270 ? 19.289 4.748 -21.153 1.00 66.62 270 ASP A O 1
ATOM 2162 N N . ASP A 1 271 ? 18.087 4.625 -23.050 1.00 67.19 271 ASP A N 1
ATOM 2163 C CA . ASP A 1 271 ? 16.961 5.375 -22.506 1.00 67.19 271 ASP A CA 1
ATOM 2164 C C . ASP A 1 271 ? 16.260 4.464 -21.490 1.00 67.19 271 ASP A C 1
ATOM 2166 O O . ASP A 1 271 ? 15.671 3.450 -21.858 1.00 67.19 271 ASP A O 1
ATOM 2170 N N . GLY A 1 272 ? 16.431 4.756 -20.195 1.00 73.88 272 GLY A N 1
ATOM 2171 C CA . GLY A 1 272 ? 15.852 3.962 -19.109 1.00 73.88 272 GLY A CA 1
ATOM 2172 C C . GLY A 1 272 ? 14.358 3.700 -19.327 1.00 73.88 272 GLY A C 1
ATOM 2173 O O . GLY A 1 272 ? 13.676 4.439 -20.030 1.00 73.88 272 GLY A O 1
ATOM 2174 N N . ASP A 1 273 ? 13.830 2.635 -18.725 1.00 84.75 273 ASP A N 1
ATOM 2175 C CA . ASP A 1 273 ? 12.412 2.302 -18.855 1.00 84.75 273 ASP A CA 1
ATOM 2176 C C . ASP A 1 273 ? 11.509 3.409 -18.278 1.00 84.75 273 ASP A C 1
ATOM 2178 O O . ASP A 1 273 ? 10.430 3.651 -18.818 1.00 84.75 273 ASP A O 1
ATOM 2182 N N . VAL A 1 274 ? 11.927 4.053 -17.176 1.00 88.44 274 VAL A N 1
ATOM 2183 C CA . VAL A 1 274 ? 11.120 5.036 -16.427 1.00 88.44 274 VAL A CA 1
ATOM 2184 C C . VAL A 1 274 ? 11.953 6.179 -15.837 1.00 88.44 274 VAL A C 1
ATOM 2186 O O . VAL A 1 274 ? 13.086 5.976 -15.406 1.00 88.44 274 VAL A O 1
ATOM 2189 N N . GLU A 1 275 ? 11.372 7.376 -15.730 1.00 89.44 275 GLU A N 1
ATOM 2190 C CA . GLU A 1 275 ? 12.032 8.559 -15.145 1.00 89.44 275 GLU A CA 1
ATOM 2191 C C . GLU A 1 275 ? 12.243 8.435 -13.624 1.00 89.44 275 GLU A C 1
ATOM 2193 O O . GLU A 1 275 ? 13.267 8.848 -13.074 1.00 89.44 275 GLU A O 1
ATOM 2198 N N . ASP A 1 276 ? 11.274 7.848 -12.917 1.00 92.81 276 ASP A N 1
ATOM 2199 C CA . ASP A 1 276 ? 11.341 7.502 -11.501 1.00 92.81 276 ASP A CA 1
ATOM 2200 C C . ASP A 1 276 ? 10.422 6.312 -11.174 1.00 92.81 276 ASP A C 1
ATOM 2202 O O . ASP A 1 276 ? 9.756 5.755 -12.044 1.00 92.81 276 ASP A O 1
ATOM 2206 N N . TYR A 1 277 ? 10.423 5.883 -9.911 1.00 96.25 277 TYR A N 1
ATOM 2207 C CA . TYR A 1 277 ? 9.607 4.759 -9.447 1.00 96.25 277 TYR A CA 1
ATOM 2208 C C . TYR A 1 277 ? 8.345 5.207 -8.710 1.00 96.25 277 TYR A C 1
ATOM 2210 O O . TYR A 1 277 ? 7.814 4.423 -7.930 1.00 96.25 277 TYR A O 1
ATOM 2218 N N . LYS A 1 278 ? 7.876 6.449 -8.893 1.00 96.00 278 LYS A N 1
ATOM 2219 C CA . LYS A 1 278 ? 6.600 6.866 -8.301 1.00 96.00 278 LYS A CA 1
ATOM 2220 C C . LYS A 1 278 ? 5.463 6.063 -8.923 1.00 96.00 278 LYS A C 1
ATOM 2222 O O . LYS A 1 278 ? 5.487 5.769 -10.119 1.00 96.00 278 LYS A O 1
ATOM 2227 N N . LEU A 1 279 ? 4.434 5.776 -8.129 1.00 95.44 279 LEU A N 1
ATOM 2228 C CA . LEU A 1 279 ? 3.266 5.027 -8.590 1.00 95.44 279 LEU A CA 1
ATOM 2229 C C . LEU A 1 279 ? 2.642 5.641 -9.850 1.00 95.44 279 LEU A C 1
ATOM 2231 O O . LEU A 1 279 ? 2.316 4.903 -10.770 1.00 95.44 279 LEU A O 1
ATOM 2235 N N . THR A 1 280 ? 2.538 6.970 -9.930 1.00 93.44 280 THR A N 1
ATOM 2236 C CA . THR A 1 280 ? 2.013 7.690 -11.105 1.00 93.44 280 THR A CA 1
ATOM 2237 C C . THR A 1 280 ? 2.820 7.404 -12.372 1.00 93.44 280 THR A C 1
ATOM 2239 O O . THR A 1 280 ? 2.248 7.027 -13.390 1.00 93.44 280 THR A O 1
ATOM 2242 N N . THR A 1 281 ? 4.150 7.492 -12.290 1.00 93.50 281 THR A N 1
ATOM 2243 C CA . THR A 1 281 ? 5.075 7.224 -13.402 1.00 93.50 281 THR A CA 1
ATOM 2244 C C . THR A 1 281 ? 4.966 5.777 -13.874 1.00 93.50 281 THR A C 1
ATOM 2246 O O . THR A 1 281 ? 4.905 5.497 -15.069 1.00 93.50 281 THR A O 1
ATOM 2249 N N . LEU A 1 282 ? 4.890 4.839 -12.927 1.00 95.38 282 LEU A N 1
ATOM 2250 C CA . LEU A 1 282 ? 4.736 3.416 -13.227 1.00 95.38 282 LEU A CA 1
ATOM 2251 C C . LEU A 1 282 ? 3.353 3.097 -13.815 1.00 95.38 282 LEU A C 1
ATOM 2253 O O . LEU A 1 282 ? 3.248 2.254 -14.705 1.00 95.38 282 LEU A O 1
ATOM 2257 N N . CYS A 1 283 ? 2.300 3.776 -13.354 1.00 93.31 283 CYS A N 1
ATOM 2258 C CA . CYS A 1 283 ? 0.959 3.654 -13.922 1.00 93.31 283 CYS A CA 1
ATOM 2259 C C . CYS A 1 283 ? 0.917 4.130 -15.370 1.00 93.31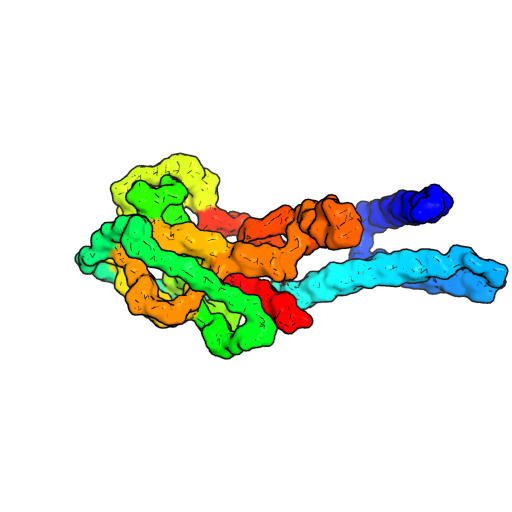 283 CYS A C 1
ATOM 2261 O O . CYS A 1 283 ? 0.336 3.435 -16.201 1.00 93.31 283 CYS A O 1
ATOM 2263 N N . ASP A 1 284 ? 1.556 5.260 -15.675 1.00 90.69 284 ASP A N 1
ATOM 2264 C CA . ASP A 1 284 ? 1.652 5.780 -17.040 1.00 90.69 284 ASP A CA 1
ATOM 2265 C C . ASP A 1 284 ? 2.429 4.816 -17.940 1.00 90.69 284 ASP A C 1
ATOM 2267 O O . ASP A 1 284 ? 1.980 4.488 -19.039 1.00 90.69 284 ASP A O 1
ATOM 2271 N N . TYR A 1 285 ? 3.557 4.296 -17.447 1.00 91.50 285 TYR A N 1
ATOM 2272 C CA . TYR A 1 285 ? 4.402 3.356 -18.179 1.00 91.50 285 TYR A CA 1
ATOM 2273 C C . TYR A 1 285 ? 3.664 2.058 -18.562 1.00 91.50 285 TYR A C 1
ATOM 2275 O O . TYR A 1 285 ? 3.768 1.600 -19.702 1.00 91.50 285 TYR A O 1
ATOM 2283 N N . TYR A 1 286 ? 2.886 1.475 -17.643 1.00 92.44 286 TYR A N 1
ATOM 2284 C CA . TYR A 1 286 ? 2.107 0.256 -17.910 1.00 92.44 286 TYR A CA 1
ATOM 2285 C C . TYR A 1 286 ? 0.700 0.519 -18.476 1.00 92.44 286 TYR A C 1
ATOM 2287 O O . TYR A 1 286 ? 0.024 -0.427 -18.876 1.00 92.44 286 TYR A O 1
ATOM 2295 N N . GLY A 1 287 ? 0.248 1.775 -18.536 1.00 91.38 287 GLY A N 1
ATOM 2296 C CA . GLY A 1 287 ? -1.105 2.133 -18.969 1.00 91.38 287 GLY A CA 1
ATOM 2297 C C . GLY A 1 287 ? -2.206 1.672 -18.003 1.00 91.38 287 GLY A C 1
ATOM 2298 O O . GLY A 1 287 ? -3.256 1.217 -18.450 1.00 91.38 287 GLY A O 1
ATOM 2299 N N . ILE A 1 288 ? -1.963 1.752 -16.689 1.00 89.75 288 ILE A N 1
ATOM 2300 C CA . ILE A 1 288 ? -2.855 1.217 -15.640 1.00 89.75 288 ILE A CA 1
ATOM 2301 C C . ILE A 1 288 ? -4.079 2.110 -15.389 1.00 89.75 288 ILE A C 1
ATOM 2303 O O . ILE A 1 288 ? -5.191 1.600 -15.254 1.00 89.75 288 ILE A O 1
ATOM 2307 N N . ARG A 1 289 ? -3.895 3.431 -15.286 1.00 84.19 289 ARG A N 1
ATOM 2308 C CA . ARG A 1 289 ? -4.972 4.405 -15.021 1.00 84.19 289 ARG A CA 1
ATOM 2309 C C . ARG A 1 289 ? -4.600 5.795 -15.528 1.00 84.19 289 ARG A C 1
ATOM 2311 O O . ARG A 1 289 ? -3.433 6.043 -15.818 1.00 84.19 289 ARG A O 1
ATOM 2318 N N . ASP A 1 290 ? -5.572 6.708 -15.560 1.00 72.69 290 ASP A N 1
ATOM 2319 C CA . ASP A 1 290 ? -5.269 8.134 -15.643 1.00 72.69 290 ASP A CA 1
ATOM 2320 C C . ASP A 1 290 ? -4.892 8.695 -14.259 1.00 72.69 290 ASP A C 1
ATOM 2322 O O . ASP A 1 290 ? -5.448 8.329 -13.226 1.00 72.69 290 ASP A O 1
ATOM 2326 N N . ASN A 1 291 ? -3.917 9.604 -14.216 1.00 77.12 291 ASN A N 1
ATOM 2327 C CA . ASN A 1 291 ? -3.421 10.176 -12.957 1.00 77.12 291 ASN A CA 1
ATOM 2328 C C . ASN A 1 291 ? -4.323 11.291 -12.387 1.00 77.12 291 ASN A C 1
ATOM 2330 O O . ASN A 1 291 ? -3.904 12.030 -11.501 1.00 77.12 291 ASN A O 1
ATOM 2334 N N . LYS A 1 292 ? -5.561 11.443 -12.880 1.00 73.50 292 LYS A N 1
ATOM 2335 C CA . LYS A 1 292 ? -6.492 12.483 -12.400 1.00 73.50 292 LYS A CA 1
ATOM 2336 C C . LYS A 1 292 ? -6.984 12.227 -10.978 1.00 73.50 292 LYS A C 1
ATOM 2338 O O . LYS A 1 292 ? -7.233 13.185 -10.258 1.00 73.50 292 LYS A O 1
ATOM 2343 N N . ASN A 1 293 ? -7.094 10.955 -10.600 1.00 63.97 293 ASN A N 1
ATOM 2344 C CA . ASN A 1 293 ? -7.494 10.513 -9.262 1.00 63.97 293 ASN A CA 1
ATOM 2345 C C . ASN A 1 293 ? -6.295 9.988 -8.450 1.00 63.97 293 ASN A C 1
ATOM 2347 O O . ASN A 1 293 ? -6.470 9.140 -7.579 1.00 63.97 293 ASN A O 1
ATOM 2351 N N . ALA A 1 294 ? -5.073 10.430 -8.770 1.00 70.75 294 ALA A N 1
ATOM 2352 C CA . ALA A 1 294 ? -3.912 10.147 -7.930 1.00 70.75 294 ALA A CA 1
ATOM 2353 C C . ALA A 1 294 ? -4.111 10.757 -6.533 1.00 70.75 294 ALA A C 1
ATOM 2355 O O . ALA A 1 294 ? -4.721 11.823 -6.431 1.00 70.75 294 ALA A O 1
ATOM 2356 N N . HIS A 1 295 ? -3.571 10.110 -5.492 1.00 78.19 295 HIS A N 1
ATOM 2357 C CA . HIS A 1 295 ? -3.699 10.542 -4.089 1.00 78.19 295 HIS A CA 1
ATOM 2358 C C . HIS A 1 295 ? -5.098 10.343 -3.483 1.00 78.19 295 HIS A C 1
ATOM 2360 O O . HIS A 1 295 ? -5.565 11.145 -2.674 1.00 78.19 295 HIS A O 1
ATOM 2366 N N . SER A 1 296 ? -5.781 9.281 -3.913 1.00 90.44 296 SER A N 1
ATOM 2367 C CA . SER A 1 296 ? -6.876 8.666 -3.160 1.00 90.44 296 SER A CA 1
ATOM 2368 C C . SER A 1 296 ? -6.479 7.234 -2.860 1.00 90.44 296 SER A C 1
ATOM 2370 O O . SER A 1 296 ? -6.069 6.511 -3.779 1.00 90.44 296 SER A O 1
ATOM 2372 N N . ALA A 1 297 ? -6.692 6.802 -1.616 1.00 92.88 297 ALA A N 1
ATOM 2373 C CA . ALA A 1 297 ? -6.305 5.464 -1.191 1.00 92.88 297 ALA A CA 1
ATOM 2374 C C . ALA A 1 297 ? -6.946 4.375 -2.065 1.00 92.88 297 ALA A C 1
ATOM 2376 O O . ALA A 1 297 ? -6.288 3.410 -2.452 1.00 92.88 297 ALA A O 1
ATOM 2377 N N . SER A 1 298 ? -8.220 4.545 -2.443 1.00 93.50 298 SER A N 1
ATOM 2378 C CA . SER A 1 298 ? -8.941 3.607 -3.320 1.00 93.50 298 SER A CA 1
ATOM 2379 C C . SER A 1 298 ? -8.233 3.431 -4.664 1.00 93.50 298 SER A C 1
ATOM 2381 O O . SER A 1 298 ? -7.892 2.315 -5.076 1.00 93.50 298 SER A O 1
ATOM 2383 N N . SER A 1 299 ? -7.946 4.546 -5.340 1.00 93.81 299 SER A N 1
ATOM 2384 C CA . SER A 1 299 ? -7.348 4.494 -6.668 1.00 93.81 299 SER A CA 1
ATOM 2385 C C . SER A 1 299 ? -5.893 4.020 -6.629 1.00 93.81 299 SER A C 1
ATOM 2387 O O . SER A 1 299 ? -5.480 3.272 -7.520 1.00 93.81 299 SER A O 1
ATOM 2389 N N . ASP A 1 300 ? -5.137 4.407 -5.601 1.00 96.44 300 ASP A N 1
ATOM 2390 C CA . ASP A 1 300 ? -3.723 4.064 -5.445 1.00 96.44 300 ASP A CA 1
ATOM 2391 C C . ASP A 1 300 ? -3.548 2.590 -5.032 1.00 96.44 300 ASP A C 1
ATOM 2393 O O . ASP A 1 300 ? -2.728 1.882 -5.623 1.00 96.44 300 ASP A O 1
ATOM 2397 N N . SER A 1 301 ? -4.405 2.068 -4.147 1.00 97.19 301 SER A N 1
ATOM 2398 C CA . SER A 1 301 ? -4.461 0.643 -3.785 1.00 97.19 301 SER A CA 1
ATOM 2399 C C . SER A 1 301 ? -4.787 -0.242 -4.995 1.00 97.19 301 SER A C 1
ATOM 2401 O O . SER A 1 301 ? -4.084 -1.219 -5.285 1.00 97.19 301 SER A O 1
ATOM 2403 N N . HIS A 1 302 ? -5.798 0.137 -5.785 1.00 96.19 302 HIS A N 1
ATOM 2404 C CA . HIS A 1 302 ? -6.146 -0.579 -7.012 1.00 96.19 302 HIS A CA 1
ATOM 2405 C C . HIS A 1 302 ? -4.989 -0.573 -8.025 1.00 96.19 302 HIS A C 1
ATOM 2407 O O . HIS A 1 302 ? -4.643 -1.609 -8.607 1.00 96.19 302 HIS A O 1
ATOM 2413 N N . ALA A 1 303 ? -4.357 0.587 -8.218 1.00 96.44 303 ALA A N 1
ATOM 2414 C CA . ALA A 1 303 ? -3.218 0.745 -9.112 1.00 96.44 303 ALA A CA 1
ATOM 2415 C C . ALA A 1 303 ? -2.004 -0.082 -8.664 1.00 96.44 303 ALA A C 1
ATOM 2417 O O . ALA A 1 303 ? -1.389 -0.753 -9.494 1.00 96.44 303 ALA A O 1
ATOM 2418 N N . ALA A 1 304 ? -1.690 -0.101 -7.366 1.00 98.00 304 ALA A N 1
ATOM 2419 C CA . ALA A 1 304 ? -0.598 -0.894 -6.810 1.00 98.00 304 ALA A CA 1
ATOM 2420 C C . ALA A 1 304 ? -0.800 -2.398 -7.055 1.00 98.00 304 ALA A C 1
ATOM 2422 O O . ALA A 1 304 ? 0.146 -3.096 -7.426 1.00 98.00 304 ALA A O 1
ATOM 2423 N N . GLY A 1 305 ? -2.029 -2.905 -6.915 1.00 97.88 305 GLY A N 1
ATOM 2424 C CA . GLY A 1 305 ? -2.331 -4.309 -7.195 1.00 97.88 305 GLY A CA 1
ATOM 2425 C C . GLY A 1 305 ? -2.176 -4.691 -8.672 1.00 97.88 305 GLY A C 1
ATOM 2426 O O . GLY A 1 305 ? -1.585 -5.729 -8.984 1.00 97.88 305 GLY A O 1
ATOM 2427 N N . LEU A 1 306 ? -2.624 -3.836 -9.597 1.00 97.44 306 LEU A N 1
ATOM 2428 C CA . LEU A 1 306 ? -2.410 -4.046 -11.036 1.00 97.44 306 LEU A CA 1
ATOM 2429 C C . LEU A 1 306 ? -0.927 -3.941 -11.415 1.00 97.44 306 LEU A C 1
ATOM 2431 O O . LEU A 1 306 ? -0.411 -4.788 -12.148 1.00 97.44 306 LEU A O 1
ATOM 2435 N N . LEU A 1 307 ? -0.221 -2.950 -10.868 1.00 97.81 307 LEU A N 1
ATOM 2436 C CA . LEU A 1 307 ? 1.216 -2.770 -11.056 1.00 97.81 307 LEU A CA 1
ATOM 2437 C C . LEU A 1 307 ? 1.993 -4.003 -10.590 1.00 97.81 307 LEU A C 1
ATOM 2439 O O . LEU A 1 307 ? 2.911 -4.449 -11.275 1.00 97.81 307 LEU A O 1
ATOM 2443 N N . PHE A 1 308 ? 1.615 -4.582 -9.450 1.00 98.19 308 PHE A N 1
ATOM 2444 C CA . PHE A 1 308 ? 2.249 -5.788 -8.931 1.00 98.19 308 PHE A CA 1
ATOM 2445 C C . PHE A 1 308 ? 2.193 -6.945 -9.932 1.00 98.19 308 PHE A C 1
ATOM 2447 O O . PHE A 1 308 ? 3.212 -7.593 -10.169 1.00 98.19 308 PHE A O 1
ATOM 2454 N N . LYS A 1 309 ? 1.040 -7.157 -10.578 1.00 96.50 309 LYS A N 1
ATOM 2455 C CA . LYS A 1 309 ? 0.893 -8.155 -11.645 1.00 96.50 309 LYS A CA 1
ATOM 2456 C C . LYS A 1 309 ? 1.832 -7.860 -12.820 1.00 96.50 309 LYS A C 1
ATOM 2458 O O . LYS A 1 309 ? 2.575 -8.748 -13.226 1.00 96.50 309 LYS A O 1
ATOM 2463 N N . HIS A 1 310 ? 1.828 -6.629 -13.334 1.00 95.88 310 HIS A N 1
ATOM 2464 C CA . HIS A 1 310 ? 2.680 -6.235 -14.462 1.00 95.88 310 HIS A CA 1
ATOM 2465 C C . HIS A 1 310 ? 4.171 -6.442 -14.170 1.00 95.88 310 HIS A C 1
ATOM 2467 O O . HIS A 1 310 ? 4.890 -7.026 -14.975 1.00 95.88 310 HIS A O 1
ATOM 2473 N N . LEU A 1 311 ? 4.625 -6.041 -12.982 1.00 96.00 311 LEU A N 1
ATOM 2474 C CA . LEU A 1 311 ? 6.009 -6.237 -12.554 1.00 96.00 311 LEU A CA 1
ATOM 2475 C C . LEU A 1 311 ? 6.387 -7.716 -12.431 1.00 96.00 311 LEU A C 1
ATOM 2477 O O . LEU A 1 311 ? 7.535 -8.082 -12.685 1.00 96.00 311 LEU A O 1
ATOM 2481 N N . ILE A 1 312 ? 5.447 -8.570 -12.018 1.00 94.88 312 ILE A N 1
ATOM 2482 C CA . ILE A 1 312 ? 5.657 -10.018 -11.985 1.00 94.88 312 ILE A CA 1
ATOM 2483 C C . ILE A 1 312 ? 5.774 -10.573 -13.400 1.00 94.88 312 ILE A C 1
ATOM 2485 O O . ILE A 1 312 ? 6.713 -11.324 -13.656 1.00 94.88 312 ILE A O 1
ATOM 2489 N N . ASP A 1 313 ? 4.879 -10.188 -14.308 1.00 92.62 313 ASP A N 1
ATOM 2490 C CA . ASP A 1 313 ? 4.921 -10.629 -15.703 1.00 92.62 313 ASP A CA 1
ATOM 2491 C C . ASP A 1 313 ? 6.277 -10.265 -16.346 1.00 92.62 313 ASP A C 1
ATOM 2493 O O . ASP A 1 313 ? 6.951 -11.139 -16.902 1.00 92.62 313 ASP A O 1
ATOM 2497 N N . ASP A 1 314 ? 6.750 -9.029 -16.153 1.00 91.31 314 ASP A N 1
ATOM 2498 C CA . ASP A 1 314 ? 8.058 -8.566 -16.640 1.00 91.31 314 ASP A CA 1
ATOM 2499 C C . ASP A 1 314 ? 9.230 -9.316 -15.983 1.00 91.31 314 ASP A C 1
ATOM 2501 O O . ASP A 1 314 ? 10.222 -9.632 -16.642 1.00 91.31 314 ASP A O 1
ATOM 2505 N N . LYS A 1 315 ? 9.134 -9.649 -14.687 1.00 89.69 315 LYS A N 1
ATOM 2506 C CA . LYS A 1 315 ? 10.182 -10.400 -13.970 1.00 89.69 315 LYS A CA 1
ATOM 2507 C C . LYS A 1 315 ? 10.298 -11.856 -14.428 1.00 89.69 315 LYS A C 1
ATOM 2509 O O . LYS A 1 315 ? 11.374 -12.453 -14.289 1.00 89.69 315 LYS A O 1
ATOM 2514 N N . MET A 1 316 ? 9.189 -12.442 -14.874 1.00 84.50 316 MET A N 1
ATOM 2515 C CA . MET A 1 316 ? 9.098 -13.853 -15.261 1.00 84.50 316 MET A CA 1
ATOM 2516 C C . MET A 1 316 ? 9.508 -14.093 -16.715 1.00 84.50 316 MET A C 1
ATOM 2518 O O . MET A 1 316 ? 9.983 -15.191 -17.021 1.00 84.50 316 MET A O 1
ATOM 2522 N N . CYS A 1 317 ? 9.390 -13.076 -17.572 1.00 76.12 317 CYS A N 1
ATOM 2523 C CA . CYS A 1 317 ? 9.955 -13.082 -18.922 1.00 76.12 317 CYS A CA 1
ATOM 2524 C C . CYS A 1 317 ? 11.496 -13.214 -18.910 1.00 76.12 317 CYS A C 1
ATOM 2526 O O . CYS A 1 317 ? 12.036 -13.828 -19.856 1.00 76.12 317 CYS A O 1
#

Radius of gyration: 25.79 Å; chains: 1; bounding box: 57×42×82 Å

Secondary structure (DSSP, 8-state):
--HHHHHHHHHHHHHHHHHHHHHHHTT--HHHHHHHHHHHHHHHHHHHHHS--TTSHHHHHHHHHHHHHHHHHHHHHHHHHTTTTS---PPPBPPP-------PPPPGGGPPP--BPPP-TT--GGGTSSEEEEEEEESSS-TTT--EEEEEEEEEETTEEEEEEEEE---SSPPPHHHHHHH---HHHHTTSPPGGGGHHHHHHHHTTPPEEESSTHHHHHHHHHTT--GGGSTT--EEEHHHHHTTTSPBTT-EEEETTTTEEEE--S--SBS---HHHHHHHHT---GGGTT-HHHHHHHHHHHHHHHHHHHH-

Sequence (317 aa):
MTSRFKEKLDFIRNACVKYFKAPIEAGLSIWQILSILFLLATLSAICAWTFDSLRIAPISLAIAIALWGIKRKNKKIKECAGIASSTLTQTPSEELKINNASHP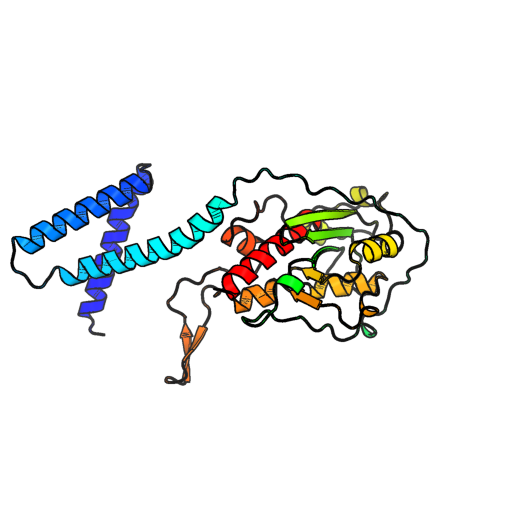RLNLEDLPEIKFTNITKLTNLEMVKNFVAVDVETTGLNPSKNRIVEIAAVRFENWKPAKELHTYINPQCKIPQKTIAIHGITNEQVQDAPCFENIVDSLSDFIGELPIVGHNLIFDLKFLFCSGYDFTEIKKRKYYDTLTLASRVLIKEGSQRWNVQEGIYEDIEDDGDVEDYKLTTLCDYYGIRDNKNAHSASSDSHAAGLLFKHLIDDKMC

pLDDT: mean 80.25, std 20.96, range [30.94, 98.75]

Organism: NCBI:txid371674